Protein AF-A0A6J3EXW6-F1 (afdb_monomer)

InterPro domains:
  IPR007940 SH3-binding 5 [PF05276] (27-178)
  IPR007940 SH3-binding 5 [PTHR19423] (27-256)

Sequence (294 aa):
MEYSLQNVASLAFILSIVWEVQPALLAQQETQKAALRYERAVSMHNAAREMVFVAEQGVMADKNRLDPTWQEMLNHATCKVNEAEEERLRGEREHQRVTRLCQQAEARVQALQKTLRRAIGKSRPYFELKAQFSQILEEHKAKVTELEQQVAQAKTRYSVALRNLEQISEQIHARRRGGLPSHALGTRRSSPVGAEAGPEDLEDADSGIEGAEGAGLEEGSSLEPGPAPDTDTLSLLSLRTVASDLQKCDSVEHLRGLSDHVSLDGQELGTRSGGRRGSDSGVRGGRHQRSVSL

Radius of gyration: 44.54 Å; Cα contacts (8 Å, |Δi|>4): 82; chains: 1; bounding box: 101×93×110 Å

Secondary structure (DSSP, 8-st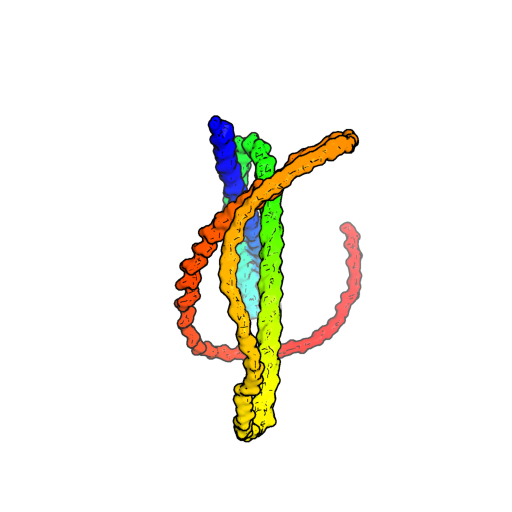ate):
-HHHHHHHHHHHHHHHHHHHHHHHHHHHHHHHHHHHHHHHHHHHHHHHHHHHHHHHHHHHSTTTTT-HHHHHHHHHHHHHHHHHHHHHHHHHHHHHHHHHHHHHHHHHHHHHHHHHHHHHHHHHHHHHHHHHHHHHHHHHHHHHHHHHHHHHHHHHHHHHHHHHHHHHHHHHHHHHHHSS-S--------------------------------------------------HHHHHHHHHHHHHHTTS----SS-SS------------------------------------

Mean predicted aligned error: 21.11 Å

Foldseek 3Di:
DVVVVVVVVLVVLVVVLVVLVVVLVVLVVQLVVLVVQLVVLVVQLVVLVVQLVVLVVVCPPPVNVPPPVSVVSNVVSVVSNVVSVVSNVVSVVSSVVSVVVSVVSVVVSVVSCVVCVPSCVVCVVVVVVVVVVVVVVVVVVVVVVVVVVVVVVVVVVVVVVVVVVVVVVVVVVVCVVVPDDPPCPDDDDDDDDDDDDDDDDDDDDDDDDDDDYDDDDDDDDDDDDDDDDDDPPVVVVVVVVVVVVVVVPPPPPPPPPPPDDDDDDDDDDDDDDDDDDDDDDDDDDDDDDDDDDD

pLDDT: mean 71.35, std 23.49, range [29.25, 98.75]

Structure (mmCIF, N/CA/C/O backbone):
data_AF-A0A6J3EXW6-F1
#
_entry.id   AF-A0A6J3EXW6-F1
#
loop_
_atom_site.group_PDB
_atom_site.id
_atom_site.type_symbol
_atom_site.label_atom_id
_atom_site.label_alt_id
_atom_site.label_comp_id
_atom_site.label_asym_id
_atom_site.label_entity_id
_atom_site.label_seq_id
_atom_site.pdbx_PDB_ins_code
_atom_site.Cartn_x
_atom_site.Cartn_y
_atom_site.Cartn_z
_atom_site.occupancy
_atom_site.B_iso_or_equiv
_atom_site.auth_seq_id
_atom_site.auth_comp_id
_atom_site.auth_asym_id
_atom_site.auth_atom_id
_atom_site.pdbx_PDB_model_num
ATOM 1 N N . MET A 1 1 ? -34.315 24.992 12.915 1.00 52.03 1 MET A N 1
ATOM 2 C CA . MET A 1 1 ? -34.085 23.771 12.106 1.00 52.03 1 MET A CA 1
ATOM 3 C C . MET A 1 1 ? -32.921 23.903 11.118 1.00 52.03 1 MET A C 1
ATOM 5 O O . MET A 1 1 ? -32.252 22.907 10.881 1.00 52.03 1 MET A O 1
ATOM 9 N N . GLU A 1 2 ? -32.597 25.099 10.614 1.00 50.03 2 GLU A N 1
ATOM 10 C CA . GLU A 1 2 ? -31.498 25.307 9.645 1.00 50.03 2 GLU A CA 1
ATOM 11 C C . GLU A 1 2 ? -30.093 24.925 10.158 1.00 50.03 2 GLU A C 1
ATOM 13 O O . GLU A 1 2 ? -29.306 24.341 9.419 1.00 50.03 2 GLU A O 1
ATOM 18 N N . TYR A 1 3 ? -29.795 25.139 11.446 1.00 52.41 3 TYR A N 1
ATOM 19 C CA . TYR A 1 3 ? -28.501 24.760 12.043 1.00 52.41 3 TYR A CA 1
ATOM 20 C C . TYR A 1 3 ? -28.227 23.246 12.051 1.00 52.41 3 TYR A C 1
ATOM 22 O O . TYR A 1 3 ? -27.072 22.831 11.968 1.00 52.41 3 TYR A O 1
ATOM 30 N N . SER A 1 4 ? -29.272 22.416 12.121 1.00 54.41 4 SER A N 1
ATOM 31 C CA . SER A 1 4 ? -29.129 20.954 12.085 1.00 54.41 4 SER A CA 1
ATOM 32 C C . SER A 1 4 ? -28.825 20.472 10.664 1.00 54.41 4 SER A C 1
ATOM 34 O O . SER A 1 4 ? -27.888 19.706 10.451 1.00 54.41 4 SER A O 1
ATOM 36 N N . LEU A 1 5 ? -29.523 21.020 9.664 1.00 55.88 5 LEU A N 1
ATOM 37 C CA . LEU A 1 5 ? -29.300 20.704 8.250 1.00 55.88 5 LEU A CA 1
ATOM 38 C C . LEU A 1 5 ? -27.904 21.133 7.773 1.00 55.88 5 LEU A C 1
ATOM 40 O O . LEU A 1 5 ? -27.246 20.378 7.061 1.00 55.88 5 LEU A O 1
ATOM 44 N N . GLN A 1 6 ? -27.406 22.289 8.226 1.00 57.75 6 GLN A N 1
ATOM 45 C CA . GLN A 1 6 ? -26.050 22.753 7.913 1.00 57.75 6 GLN A CA 1
ATOM 46 C C . GLN A 1 6 ? -24.966 21.801 8.456 1.00 57.75 6 GLN A C 1
ATOM 48 O O . GLN A 1 6 ? -23.957 21.566 7.786 1.00 57.75 6 GLN A O 1
ATOM 53 N N . ASN A 1 7 ? -25.177 21.240 9.652 1.00 57.12 7 ASN A N 1
ATOM 54 C CA . ASN A 1 7 ? -24.259 20.289 10.283 1.00 57.12 7 ASN A CA 1
ATOM 55 C C . ASN A 1 7 ? -24.293 18.916 9.608 1.00 57.12 7 ASN A C 1
ATOM 57 O O . ASN A 1 7 ? -23.235 18.347 9.351 1.00 57.12 7 ASN A O 1
ATOM 61 N N . VAL A 1 8 ? -25.479 18.406 9.270 1.00 63.28 8 VAL A N 1
ATOM 62 C CA . VAL A 1 8 ? -25.621 17.124 8.560 1.00 63.28 8 VAL A CA 1
ATOM 63 C C . VAL A 1 8 ? -25.037 17.222 7.147 1.00 63.28 8 VAL A C 1
ATOM 65 O O . VAL A 1 8 ? -24.281 16.342 6.737 1.00 63.28 8 VAL A O 1
ATOM 68 N N . ALA A 1 9 ? -25.286 18.328 6.438 1.00 59.56 9 ALA A N 1
ATOM 69 C CA . ALA A 1 9 ? -24.676 18.589 5.137 1.00 59.56 9 ALA A CA 1
ATOM 70 C C . ALA A 1 9 ? -23.149 18.711 5.242 1.00 59.56 9 ALA A C 1
ATOM 72 O O . ALA A 1 9 ? -22.444 18.097 4.452 1.00 59.56 9 ALA A O 1
ATOM 73 N N . SER A 1 10 ? -22.620 19.423 6.245 1.00 63.53 10 SER A N 1
ATOM 74 C CA . SER A 1 10 ? -21.170 19.501 6.476 1.00 63.53 10 SER A CA 1
ATOM 75 C C . SER A 1 10 ? -20.544 18.146 6.813 1.00 63.53 10 SER A C 1
ATOM 77 O O . SER A 1 10 ? -19.479 17.842 6.290 1.00 63.53 10 SER A O 1
ATOM 79 N N . LEU A 1 11 ? -21.192 17.300 7.617 1.00 66.88 11 LEU A N 1
ATOM 80 C CA . LEU A 1 11 ? -20.688 15.961 7.940 1.00 66.88 11 LEU A CA 1
ATOM 81 C C . LEU A 1 11 ? -20.670 15.034 6.721 1.00 66.88 11 LEU A C 1
ATOM 83 O O . LEU A 1 11 ? -19.648 14.399 6.476 1.00 66.88 11 LEU A O 1
ATOM 87 N N . ALA A 1 12 ? -21.742 15.000 5.924 1.00 64.44 12 ALA A N 1
ATOM 88 C CA . ALA A 1 12 ? -21.780 14.234 4.676 1.00 64.44 12 ALA A CA 1
ATOM 89 C C . ALA A 1 12 ? -20.700 14.708 3.683 1.00 64.44 12 ALA A C 1
ATOM 91 O O . ALA A 1 12 ? -20.044 13.898 3.031 1.00 64.44 12 ALA A O 1
ATOM 92 N N . PHE A 1 13 ? -20.449 16.017 3.621 1.00 64.56 13 PHE A N 1
ATOM 93 C CA . PHE A 1 13 ? -19.441 16.599 2.735 1.00 64.56 13 PHE A CA 1
ATOM 94 C C . PHE A 1 13 ? -17.999 16.394 3.232 1.00 64.56 13 PHE A C 1
ATOM 96 O O . PHE A 1 13 ? -17.091 16.198 2.431 1.00 64.56 13 PHE A O 1
ATOM 103 N N . ILE A 1 14 ? -17.761 16.387 4.547 1.00 69.06 14 ILE A N 1
ATOM 104 C CA . ILE A 1 14 ? -16.442 16.071 5.122 1.00 69.06 14 ILE A CA 1
ATOM 105 C C . ILE A 1 14 ? -16.153 14.575 5.020 1.00 69.06 14 ILE A C 1
ATOM 107 O O . ILE A 1 14 ? -15.024 14.201 4.716 1.00 69.06 14 ILE A O 1
ATOM 111 N N . LEU A 1 15 ? -17.166 13.723 5.188 1.00 68.38 15 LEU A N 1
ATOM 112 C CA . LEU A 1 15 ? -17.065 12.306 4.847 1.00 68.38 15 LEU A CA 1
ATOM 113 C C . LEU A 1 15 ? -16.732 12.122 3.363 1.00 68.38 15 LEU A C 1
ATOM 115 O O . LEU A 1 15 ? -15.910 11.272 3.056 1.00 68.38 15 LEU A O 1
ATOM 119 N N . SER A 1 16 ? -17.261 12.963 2.466 1.00 68.12 16 SER A N 1
ATOM 120 C CA . SER A 1 16 ? -16.856 12.972 1.054 1.00 68.12 16 SER A CA 1
ATOM 121 C C . SER A 1 16 ? -15.386 13.364 0.862 1.00 68.12 16 SER A C 1
ATOM 123 O O . SER A 1 16 ? -14.713 12.749 0.047 1.00 68.12 16 SER A O 1
ATOM 125 N N . ILE A 1 17 ? -14.847 14.332 1.617 1.00 67.50 17 ILE A N 1
ATOM 126 C CA . ILE A 1 17 ? -13.406 14.648 1.578 1.00 67.50 17 ILE A CA 1
ATOM 127 C C . ILE A 1 17 ? -12.584 13.465 2.092 1.00 67.50 17 ILE A C 1
ATOM 129 O O . ILE A 1 17 ? -11.610 13.087 1.457 1.00 67.50 17 ILE A O 1
ATOM 133 N N . VAL A 1 18 ? -12.958 12.873 3.228 1.00 70.25 18 VAL A N 1
ATOM 134 C CA . VAL A 1 18 ? -12.258 11.709 3.798 1.00 70.25 18 VAL A CA 1
ATOM 135 C C . VAL A 1 18 ? -12.296 10.527 2.823 1.00 70.25 18 VAL A C 1
ATOM 137 O O . VAL A 1 18 ? -11.279 9.867 2.614 1.00 70.25 18 VAL A O 1
ATOM 140 N N . TRP A 1 19 ? -13.438 10.316 2.170 1.00 74.12 19 TRP A N 1
ATOM 141 C CA . TRP A 1 19 ? -13.632 9.318 1.125 1.00 74.12 19 TRP A CA 1
ATOM 142 C C . TRP A 1 19 ? -12.786 9.582 -0.125 1.00 74.12 19 TRP A C 1
ATOM 144 O O . TRP A 1 19 ? -12.354 8.626 -0.752 1.00 74.12 19 TRP A O 1
ATOM 154 N N . GLU A 1 20 ? -12.495 10.841 -0.466 1.00 76.62 20 GLU A N 1
ATOM 155 C CA . GLU A 1 20 ? -11.642 11.204 -1.610 1.00 76.62 20 GLU A CA 1
ATOM 156 C C . GLU A 1 20 ? -10.139 11.259 -1.246 1.00 76.62 20 GLU A C 1
ATOM 158 O O . GLU A 1 20 ? -9.273 11.062 -2.096 1.00 76.62 20 GLU A O 1
ATOM 163 N N . VAL A 1 21 ? -9.802 11.487 0.028 1.00 78.12 21 VAL A N 1
ATOM 164 C CA . VAL A 1 21 ? -8.417 11.515 0.537 1.00 78.12 21 VAL A CA 1
ATOM 165 C C . VAL A 1 21 ? -7.842 10.105 0.675 1.00 78.12 21 VAL A C 1
ATOM 167 O O . VAL A 1 21 ? -6.679 9.882 0.338 1.00 78.12 21 VAL A O 1
ATOM 170 N N . GLN A 1 22 ? -8.646 9.139 1.123 1.00 78.75 22 GLN A N 1
ATOM 171 C CA . GLN A 1 22 ? -8.231 7.738 1.228 1.00 78.75 22 GLN A CA 1
ATOM 172 C C . GLN A 1 22 ? -7.707 7.146 -0.104 1.00 78.75 22 GLN A C 1
ATOM 174 O O . GLN A 1 22 ? -6.614 6.578 -0.100 1.00 78.75 22 GLN A O 1
ATOM 179 N N . PRO A 1 23 ? -8.398 7.277 -1.254 1.00 81.25 23 PRO A N 1
ATOM 180 C CA . PRO A 1 23 ? -7.903 6.782 -2.535 1.00 81.25 23 PRO A CA 1
ATOM 181 C C . PRO A 1 23 ? -6.690 7.564 -3.047 1.00 81.25 23 PRO A C 1
ATOM 183 O O . PRO A 1 23 ? -5.849 6.962 -3.704 1.00 81.25 23 PRO A O 1
ATOM 186 N N . ALA A 1 24 ? -6.539 8.856 -2.723 1.00 85.00 24 ALA A N 1
ATOM 187 C CA . ALA A 1 24 ? -5.322 9.603 -3.054 1.00 85.00 24 ALA A CA 1
ATOM 188 C C . ALA A 1 24 ? -4.096 9.042 -2.310 1.00 85.00 24 ALA A C 1
ATOM 190 O O . ALA A 1 24 ? -3.046 8.836 -2.915 1.00 85.00 24 ALA A O 1
ATOM 191 N N . LEU A 1 25 ? -4.245 8.713 -1.022 1.00 85.88 25 LEU A N 1
ATOM 192 C CA . LEU A 1 25 ? -3.188 8.078 -0.232 1.00 85.88 25 LEU A CA 1
ATOM 193 C C . LEU A 1 25 ? -2.839 6.674 -0.756 1.00 85.88 25 LEU A C 1
ATOM 195 O O . LEU A 1 25 ? -1.662 6.333 -0.881 1.00 85.88 25 LEU A O 1
ATOM 199 N N . LEU A 1 26 ? -3.850 5.869 -1.102 1.00 87.31 26 LEU A N 1
ATOM 200 C CA . LEU A 1 26 ? -3.642 4.554 -1.719 1.00 87.31 26 LEU A CA 1
ATOM 201 C C . LEU A 1 26 ? -2.929 4.679 -3.074 1.00 87.31 26 LEU A C 1
ATOM 203 O O . LEU A 1 26 ? -1.941 3.985 -3.307 1.00 87.31 26 LEU A O 1
ATOM 207 N N . ALA A 1 27 ? -3.354 5.612 -3.929 1.00 86.06 27 ALA A N 1
ATOM 208 C CA . ALA A 1 27 ? -2.710 5.881 -5.214 1.00 86.06 27 ALA A CA 1
ATOM 209 C C . ALA A 1 27 ? -1.251 6.343 -5.050 1.00 86.06 27 ALA A C 1
ATOM 211 O O . ALA A 1 27 ? -0.390 5.969 -5.850 1.00 86.06 27 ALA A O 1
ATOM 212 N N . GLN A 1 28 ? -0.936 7.101 -3.995 1.00 87.88 28 GLN A N 1
ATOM 213 C CA . GLN A 1 28 ? 0.435 7.506 -3.679 1.00 87.88 28 GLN A CA 1
ATOM 214 C C . GLN A 1 28 ? 1.299 6.307 -3.270 1.00 87.88 28 GLN A C 1
ATOM 216 O O . GLN A 1 28 ? 2.413 6.146 -3.775 1.00 87.88 28 GLN A O 1
ATOM 221 N N . GLN A 1 29 ? 0.782 5.427 -2.408 1.00 91.94 29 GLN A N 1
ATOM 222 C CA . GLN A 1 29 ? 1.472 4.192 -2.028 1.00 91.94 29 GLN A CA 1
ATOM 223 C C . GLN A 1 29 ? 1.698 3.281 -3.244 1.00 91.94 29 GLN A C 1
ATOM 225 O O . GLN A 1 29 ? 2.791 2.740 -3.430 1.00 91.94 29 GLN A O 1
ATOM 230 N N . GLU A 1 30 ? 0.689 3.127 -4.102 1.00 89.62 30 GLU A N 1
ATOM 231 C CA . GLU A 1 30 ? 0.802 2.374 -5.351 1.00 89.62 30 GLU A CA 1
ATOM 232 C C . GLU A 1 30 ? 1.840 2.988 -6.292 1.00 89.62 30 GLU A C 1
ATOM 234 O O . GLU A 1 30 ? 2.639 2.251 -6.875 1.00 89.62 30 GLU A O 1
ATOM 239 N N . THR A 1 31 ? 1.894 4.321 -6.383 1.00 92.50 31 THR A N 1
ATOM 240 C CA . THR A 1 31 ? 2.894 5.049 -7.176 1.00 92.50 31 THR A CA 1
ATOM 241 C C . THR A 1 31 ? 4.304 4.753 -6.681 1.00 92.50 31 THR A C 1
ATOM 243 O O . THR A 1 31 ? 5.167 4.405 -7.486 1.00 92.50 31 THR A O 1
ATOM 246 N N . GLN A 1 32 ? 4.537 4.824 -5.366 1.00 92.81 32 GLN A N 1
ATOM 247 C CA . GLN A 1 32 ? 5.830 4.489 -4.757 1.00 92.81 32 GLN A CA 1
ATOM 248 C C . GLN A 1 32 ? 6.205 3.028 -5.024 1.00 92.81 32 GLN A C 1
ATOM 250 O O . GLN A 1 32 ? 7.322 2.725 -5.440 1.00 92.81 32 GLN A O 1
ATOM 255 N N . LYS A 1 33 ? 5.253 2.106 -4.862 1.00 92.75 33 LYS A N 1
ATOM 256 C CA . LYS A 1 33 ? 5.470 0.682 -5.136 1.00 92.75 33 LYS A CA 1
ATOM 257 C C . LYS A 1 33 ? 5.773 0.426 -6.617 1.00 92.75 33 LYS A C 1
ATOM 259 O O . LYS A 1 33 ? 6.543 -0.478 -6.934 1.00 92.75 33 LYS A O 1
ATOM 264 N N . ALA A 1 34 ? 5.151 1.161 -7.536 1.00 92.06 34 ALA A N 1
ATOM 265 C CA . ALA A 1 34 ? 5.432 1.083 -8.969 1.00 92.06 34 ALA A CA 1
ATOM 266 C C . ALA A 1 34 ? 6.801 1.696 -9.313 1.00 92.06 34 ALA A C 1
ATOM 268 O O . ALA A 1 34 ? 7.543 1.100 -10.089 1.00 92.06 34 ALA A O 1
ATOM 269 N N . ALA A 1 35 ? 7.175 2.809 -8.674 1.00 94.38 35 ALA A N 1
ATOM 270 C CA . ALA A 1 35 ? 8.485 3.443 -8.824 1.00 94.38 35 ALA A CA 1
ATOM 271 C C . ALA A 1 35 ? 9.620 2.492 -8.420 1.00 94.38 35 ALA A C 1
ATOM 273 O O . ALA A 1 35 ? 10.521 2.243 -9.213 1.00 94.38 35 ALA A O 1
ATOM 274 N N . LEU A 1 36 ? 9.516 1.852 -7.249 1.00 95.31 36 LEU A N 1
ATOM 275 C CA . LEU A 1 36 ? 10.510 0.877 -6.780 1.00 95.31 36 LEU A CA 1
ATOM 276 C C . LEU A 1 36 ? 10.658 -0.324 -7.728 1.00 95.31 36 LEU A C 1
ATOM 278 O O . LEU A 1 36 ? 11.753 -0.859 -7.905 1.00 95.31 36 LEU A O 1
ATOM 282 N N . ARG A 1 37 ? 9.558 -0.770 -8.352 1.00 91.88 37 ARG A N 1
ATOM 283 C CA . ARG A 1 37 ? 9.612 -1.835 -9.366 1.00 91.88 37 ARG A CA 1
ATOM 284 C C . ARG A 1 37 ? 10.327 -1.371 -10.628 1.00 91.88 37 ARG A C 1
ATOM 286 O O . ARG A 1 37 ? 11.152 -2.118 -11.145 1.00 91.88 37 ARG A O 1
ATOM 293 N N . TYR A 1 38 ? 10.037 -0.157 -11.091 1.00 95.25 38 TYR A N 1
ATOM 294 C CA . TYR A 1 38 ? 10.726 0.439 -12.229 1.00 95.25 38 TYR A CA 1
ATOM 295 C C . TYR A 1 38 ? 12.229 0.592 -11.956 1.00 95.25 38 TYR A C 1
ATOM 297 O O . TYR A 1 38 ? 13.033 0.131 -12.758 1.00 95.25 38 TYR A O 1
ATOM 305 N N . GLU A 1 39 ? 12.622 1.126 -10.797 1.00 95.44 39 GLU A N 1
ATOM 306 C CA . GLU A 1 39 ? 14.030 1.254 -10.394 1.00 95.44 39 GLU A CA 1
ATOM 307 C C . GLU A 1 39 ? 14.749 -0.098 -10.362 1.00 95.44 39 GLU A C 1
ATOM 309 O O . GLU A 1 39 ? 15.854 -0.235 -10.892 1.00 95.44 39 GLU A O 1
ATOM 314 N N . ARG A 1 40 ? 14.103 -1.132 -9.805 1.00 95.62 40 ARG A N 1
ATOM 315 C CA . ARG A 1 40 ? 14.643 -2.496 -9.830 1.00 95.62 40 ARG A CA 1
ATOM 316 C C . ARG A 1 40 ? 14.811 -3.004 -11.265 1.00 95.62 40 ARG A C 1
ATOM 318 O O . ARG A 1 40 ? 15.849 -3.584 -11.568 1.00 95.62 40 ARG A O 1
ATOM 325 N N . ALA A 1 41 ? 13.834 -2.789 -12.145 1.00 93.81 41 ALA A N 1
ATOM 326 C CA . ALA A 1 41 ? 13.919 -3.193 -13.550 1.00 93.81 41 ALA A CA 1
ATOM 327 C C . ALA A 1 41 ? 15.039 -2.457 -14.306 1.00 93.81 41 ALA A C 1
ATOM 329 O O . ALA A 1 41 ? 15.788 -3.085 -15.051 1.00 93.81 41 ALA A O 1
ATOM 330 N N . VAL A 1 42 ? 15.223 -1.157 -14.055 1.00 96.00 42 VAL A N 1
ATOM 331 C CA . VAL A 1 42 ? 16.344 -0.365 -14.589 1.00 96.00 42 VAL A CA 1
ATOM 332 C C . VAL A 1 42 ? 17.684 -0.931 -14.117 1.00 96.00 42 VAL A C 1
ATOM 334 O O . VAL A 1 42 ? 18.582 -1.143 -14.928 1.00 96.00 42 VAL A O 1
ATOM 337 N N . SER A 1 43 ? 17.815 -1.224 -12.820 1.00 96.62 43 SER A N 1
ATOM 338 C CA . SER A 1 43 ? 19.032 -1.819 -12.258 1.00 96.62 43 SER A CA 1
ATOM 339 C C . SER A 1 43 ? 19.345 -3.184 -12.882 1.00 96.62 43 SER A C 1
ATOM 341 O O . SER A 1 43 ? 20.488 -3.429 -13.267 1.00 96.62 43 SER A O 1
ATOM 343 N N . MET A 1 44 ? 18.334 -4.043 -13.061 1.00 93.56 44 MET A N 1
ATOM 344 C CA . MET A 1 44 ? 18.493 -5.340 -13.728 1.00 93.56 44 MET A CA 1
ATOM 345 C C . MET A 1 44 ? 18.892 -5.198 -15.202 1.00 93.56 44 MET A C 1
ATOM 347 O O . MET A 1 44 ? 19.751 -5.945 -15.666 1.00 93.56 44 MET A O 1
ATOM 351 N N . HIS A 1 45 ? 18.320 -4.234 -15.931 1.00 96.06 45 HIS A N 1
ATOM 352 C CA . HIS A 1 45 ? 18.710 -3.952 -17.315 1.00 96.06 45 HIS A CA 1
ATOM 353 C C . HIS A 1 45 ? 20.171 -3.499 -17.405 1.00 96.06 45 HIS A C 1
ATOM 355 O O . HIS A 1 45 ? 20.913 -4.015 -18.237 1.00 96.06 45 HIS A O 1
ATOM 361 N N . ASN A 1 46 ? 20.617 -2.605 -16.519 1.00 94.44 46 ASN A N 1
ATOM 362 C CA . ASN A 1 46 ? 22.011 -2.156 -16.488 1.00 94.44 46 ASN A CA 1
ATOM 363 C C . ASN A 1 46 ? 22.977 -3.319 -16.215 1.00 94.44 46 ASN A C 1
ATOM 365 O O . ASN A 1 46 ? 23.940 -3.493 -16.959 1.00 94.44 46 ASN A O 1
ATOM 369 N N . ALA A 1 47 ? 22.670 -4.175 -15.235 1.00 95.50 47 ALA A N 1
ATOM 370 C CA . ALA A 1 47 ? 23.458 -5.378 -14.965 1.00 95.50 47 ALA A CA 1
ATOM 371 C C . ALA A 1 47 ? 23.488 -6.336 -16.172 1.00 95.50 47 ALA A C 1
ATOM 373 O O . ALA A 1 47 ? 24.526 -6.914 -16.489 1.00 95.50 47 ALA A O 1
ATOM 374 N N . ALA A 1 48 ? 22.370 -6.487 -16.890 1.00 93.69 48 ALA A N 1
ATOM 375 C CA . ALA A 1 48 ? 22.323 -7.290 -18.109 1.00 93.69 48 ALA A CA 1
ATOM 376 C C . ALA A 1 48 ? 23.193 -6.706 -19.234 1.00 93.69 48 ALA A C 1
ATOM 378 O O . ALA A 1 48 ? 23.878 -7.462 -19.924 1.00 93.69 48 ALA A O 1
ATOM 379 N N . ARG A 1 49 ? 23.234 -5.376 -19.390 1.00 95.06 49 ARG A N 1
ATOM 380 C CA . ARG A 1 49 ? 24.137 -4.724 -20.353 1.00 95.06 49 ARG A CA 1
ATOM 381 C C . ARG A 1 49 ? 25.606 -4.944 -20.003 1.00 95.06 49 ARG A C 1
ATOM 383 O O . ARG A 1 49 ? 26.404 -5.191 -20.902 1.00 95.06 49 ARG A O 1
ATOM 390 N N . GLU A 1 50 ? 25.962 -4.896 -18.721 1.00 94.94 50 GLU A N 1
ATOM 391 C CA . GLU A 1 50 ? 27.323 -5.208 -18.267 1.00 94.94 50 GLU A CA 1
ATOM 392 C C . GLU A 1 50 ? 27.705 -6.665 -18.569 1.00 94.94 50 GLU A C 1
ATOM 394 O O . GLU A 1 50 ? 28.822 -6.925 -19.014 1.00 94.94 50 GLU A O 1
ATOM 399 N N . MET A 1 51 ? 26.771 -7.614 -18.419 1.00 91.88 51 MET A N 1
ATOM 400 C CA . MET A 1 51 ? 27.001 -9.012 -18.809 1.00 91.88 51 MET A CA 1
ATOM 401 C C . MET A 1 51 ? 27.282 -9.163 -20.309 1.00 91.88 51 MET A C 1
ATOM 403 O O . MET A 1 51 ? 28.197 -9.902 -20.671 1.00 91.88 51 MET A O 1
ATOM 407 N N . VAL A 1 52 ? 26.548 -8.450 -21.176 1.00 92.44 52 VAL A N 1
ATOM 408 C CA . VAL A 1 52 ? 26.831 -8.432 -22.624 1.00 92.44 52 VAL A CA 1
ATOM 409 C C . VAL A 1 52 ? 28.227 -7.876 -22.884 1.00 92.44 52 VAL A C 1
ATOM 411 O O . VAL A 1 52 ? 29.011 -8.518 -23.572 1.00 92.44 52 VAL A O 1
ATOM 414 N N . PHE A 1 53 ? 28.582 -6.749 -22.265 1.00 93.19 53 PHE A N 1
ATOM 415 C CA . PHE A 1 53 ? 29.893 -6.123 -22.443 1.00 93.19 53 PHE A CA 1
ATOM 416 C C . PHE A 1 53 ? 31.064 -7.043 -22.052 1.00 93.19 53 PHE A C 1
ATOM 418 O O . PHE A 1 53 ? 32.096 -7.070 -22.727 1.00 93.19 53 PHE A O 1
ATOM 425 N N . VAL A 1 54 ? 30.925 -7.813 -20.968 1.00 91.62 54 VAL A N 1
ATOM 426 C CA . VAL A 1 54 ? 31.939 -8.798 -20.552 1.00 91.62 54 VAL A CA 1
ATOM 427 C C . VAL A 1 54 ? 31.968 -10.000 -21.501 1.00 91.62 54 VAL A C 1
ATOM 429 O O . VAL A 1 54 ? 33.051 -10.450 -21.878 1.00 91.62 54 VAL A O 1
ATOM 432 N N . ALA A 1 55 ? 30.805 -10.503 -21.924 1.00 89.50 55 ALA A N 1
ATOM 433 C CA . ALA A 1 55 ? 30.717 -11.621 -22.861 1.00 89.50 55 ALA A CA 1
ATOM 434 C C . ALA A 1 55 ? 31.309 -11.268 -24.239 1.00 89.50 55 ALA A C 1
ATOM 436 O O . ALA A 1 55 ? 32.047 -12.067 -24.810 1.00 89.50 55 ALA A O 1
ATOM 437 N N . GLU A 1 56 ? 31.067 -10.055 -24.744 1.00 89.06 56 GLU A N 1
ATOM 438 C CA . GLU A 1 56 ? 31.638 -9.548 -25.998 1.00 89.06 56 GLU A CA 1
ATOM 439 C C . GLU A 1 56 ? 33.169 -9.494 -25.941 1.00 89.06 56 GLU A C 1
ATOM 441 O O . GLU A 1 56 ? 33.838 -9.974 -26.856 1.00 89.06 56 GLU A O 1
ATOM 446 N N . GLN A 1 57 ? 33.744 -8.989 -24.845 1.00 89.75 57 GLN A N 1
ATOM 447 C CA . GLN A 1 57 ? 35.196 -9.017 -24.636 1.00 89.75 57 GLN A CA 1
ATOM 448 C C . GLN A 1 57 ? 35.745 -10.448 -24.580 1.00 89.75 57 GLN A C 1
ATOM 450 O O . GLN A 1 57 ? 36.808 -10.722 -25.138 1.00 89.75 57 GLN A O 1
ATOM 455 N N . GLY A 1 58 ? 35.017 -11.362 -23.933 1.00 85.69 58 GLY A N 1
ATOM 456 C CA . GLY A 1 58 ? 35.377 -12.776 -23.837 1.00 85.69 58 GLY A CA 1
ATOM 457 C C . GLY A 1 58 ? 35.400 -13.489 -25.190 1.00 85.69 58 GLY A C 1
ATOM 458 O O . GLY A 1 58 ? 36.323 -14.263 -25.437 1.00 85.69 58 GLY A O 1
ATOM 459 N N . VAL A 1 59 ? 34.440 -13.196 -26.076 1.00 85.81 59 VAL A N 1
ATOM 460 C CA . VAL A 1 59 ? 34.349 -13.747 -27.444 1.00 85.81 59 VAL A CA 1
ATOM 461 C C . VAL A 1 59 ? 35.387 -13.126 -28.390 1.00 85.81 59 VAL A C 1
ATOM 463 O O . VAL A 1 59 ? 35.914 -13.815 -29.262 1.00 85.81 59 VAL A O 1
ATOM 466 N N . MET A 1 60 ? 35.691 -11.834 -28.228 1.00 82.06 60 MET A N 1
ATOM 467 C CA . MET A 1 60 ? 36.646 -11.098 -29.072 1.00 82.06 60 MET A CA 1
ATOM 468 C C . MET A 1 60 ? 38.116 -11.365 -28.723 1.00 82.06 60 MET A C 1
ATOM 470 O O . MET A 1 60 ? 39.005 -10.983 -29.482 1.00 82.06 60 MET A O 1
ATOM 474 N N . ALA A 1 61 ? 38.400 -12.021 -27.596 1.00 86.50 61 ALA A N 1
ATOM 475 C CA . ALA A 1 61 ? 39.749 -12.455 -27.267 1.00 86.50 61 ALA A CA 1
ATOM 476 C C . ALA A 1 61 ? 40.223 -13.527 -28.268 1.00 86.50 61 ALA A C 1
ATOM 478 O O . ALA A 1 61 ? 39.565 -14.551 -28.439 1.00 86.50 61 ALA A O 1
ATOM 479 N N . ASP A 1 62 ? 41.402 -13.341 -28.874 1.00 73.25 62 ASP A N 1
ATOM 480 C CA . ASP A 1 62 ? 41.949 -14.225 -29.926 1.00 73.25 62 ASP A CA 1
ATOM 481 C C . ASP A 1 62 ? 41.978 -15.721 -29.554 1.00 73.25 62 ASP A C 1
ATOM 483 O O . ASP A 1 62 ? 41.930 -16.582 -30.429 1.00 73.25 62 ASP A O 1
ATOM 487 N N . LYS A 1 63 ? 42.031 -16.039 -28.253 1.00 76.94 63 LYS A N 1
ATOM 488 C CA . LYS A 1 63 ? 42.038 -17.411 -27.716 1.00 76.94 63 LYS A CA 1
ATOM 489 C C . LYS A 1 63 ? 40.667 -18.098 -27.732 1.00 76.94 63 LYS A C 1
ATOM 491 O O . LYS A 1 63 ? 40.619 -19.321 -27.724 1.00 76.94 63 LYS A O 1
ATOM 496 N N . ASN A 1 64 ? 39.587 -17.321 -27.756 1.00 73.06 64 ASN A N 1
ATOM 497 C CA . ASN A 1 64 ? 38.203 -17.782 -27.607 1.00 73.06 64 ASN A CA 1
ATOM 498 C C . ASN A 1 64 ? 37.365 -17.510 -28.865 1.00 73.06 64 ASN A C 1
ATOM 500 O O . ASN A 1 64 ? 36.155 -17.737 -28.893 1.00 73.06 64 ASN A O 1
ATOM 504 N N . ARG A 1 65 ? 38.000 -17.000 -29.921 1.00 69.12 65 ARG A N 1
ATOM 505 C CA . ARG A 1 65 ? 37.369 -16.748 -31.208 1.00 69.12 65 ARG A CA 1
ATOM 506 C C . ARG A 1 65 ? 36.907 -18.095 -31.779 1.00 69.12 65 ARG A C 1
ATOM 508 O O . ARG A 1 65 ? 37.741 -18.887 -32.204 1.00 69.12 65 ARG A O 1
ATOM 515 N N . LEU A 1 66 ? 35.587 -18.320 -31.800 1.00 73.75 66 LEU A N 1
ATOM 516 C CA . LEU A 1 66 ? 34.885 -19.578 -32.145 1.00 73.75 66 LEU A CA 1
ATOM 517 C C . LEU A 1 66 ? 34.704 -20.597 -31.000 1.00 73.75 66 LEU A C 1
ATOM 519 O O . LEU A 1 66 ? 34.352 -21.741 -31.274 1.00 73.75 66 LEU A O 1
ATOM 523 N N . ASP A 1 67 ? 34.901 -20.209 -29.739 1.00 87.25 67 ASP A N 1
ATOM 524 C CA . ASP A 1 67 ? 34.546 -21.061 -28.598 1.00 87.25 67 ASP A CA 1
ATOM 525 C C . ASP A 1 67 ? 33.010 -21.105 -28.408 1.00 87.25 67 ASP A C 1
ATOM 527 O O . ASP A 1 67 ? 32.400 -20.058 -28.148 1.00 87.25 67 ASP A O 1
ATOM 531 N N . PRO A 1 68 ? 32.368 -22.289 -28.500 1.00 88.62 68 PRO A N 1
ATOM 532 C CA . PRO A 1 68 ? 30.923 -22.436 -28.320 1.00 88.62 68 PRO A CA 1
ATOM 533 C C . PRO A 1 68 ? 30.419 -21.944 -26.958 1.00 88.62 68 PRO A C 1
ATOM 535 O O . PRO A 1 68 ? 29.321 -21.400 -26.868 1.00 88.62 68 PRO A O 1
ATOM 538 N N . THR A 1 69 ? 31.224 -22.070 -25.900 1.00 88.81 69 THR A N 1
ATOM 539 C CA . THR A 1 69 ? 30.815 -21.698 -24.536 1.00 88.81 69 THR A CA 1
ATOM 540 C C . THR A 1 69 ? 30.669 -20.184 -24.364 1.00 88.81 69 THR A C 1
ATOM 542 O O . THR A 1 69 ? 29.723 -19.706 -23.734 1.00 88.81 69 THR A O 1
ATOM 545 N N . TRP A 1 70 ? 31.559 -19.403 -24.982 1.00 87.50 70 TRP A N 1
ATOM 546 C CA . TRP A 1 70 ? 31.483 -17.941 -24.974 1.00 87.50 70 TRP A CA 1
ATOM 547 C C . TRP A 1 70 ? 30.386 -17.415 -25.904 1.00 87.50 70 TRP A C 1
ATOM 549 O O . TRP A 1 70 ? 29.743 -16.415 -25.587 1.00 87.50 70 TRP A O 1
ATOM 559 N N . GLN A 1 71 ? 30.112 -18.110 -27.012 1.00 89.94 71 GLN A N 1
ATOM 560 C CA . GLN A 1 71 ? 28.975 -17.799 -27.885 1.00 89.94 71 GLN A CA 1
ATOM 561 C C . GLN A 1 71 ? 27.633 -18.039 -27.182 1.00 89.94 71 GLN A C 1
ATOM 563 O O . GLN A 1 71 ? 26.741 -17.196 -27.256 1.00 89.94 71 GLN A O 1
ATOM 568 N N . GLU A 1 72 ? 27.494 -19.149 -26.454 1.00 91.25 72 GLU A N 1
ATOM 569 C CA . GLU A 1 72 ? 26.318 -19.428 -25.623 1.00 91.25 72 GLU A CA 1
ATOM 570 C C . GLU A 1 72 ? 26.144 -18.384 -24.511 1.00 91.25 72 GLU A C 1
ATOM 572 O O . GLU A 1 72 ? 25.032 -17.901 -24.293 1.00 91.25 72 GLU A O 1
ATOM 577 N N . MET A 1 73 ? 27.237 -17.974 -23.856 1.00 90.56 73 MET A N 1
ATOM 578 C CA . MET A 1 73 ? 27.215 -16.920 -22.837 1.00 90.56 73 MET A CA 1
ATOM 579 C C . MET A 1 73 ? 26.752 -15.575 -23.407 1.00 90.56 73 MET A C 1
ATOM 581 O O . MET A 1 73 ? 25.921 -14.904 -22.792 1.00 90.56 73 MET A O 1
ATOM 585 N N . LEU A 1 74 ? 27.246 -15.194 -24.588 1.00 91.69 74 LEU A N 1
ATOM 586 C CA . LEU A 1 74 ? 26.823 -13.972 -25.266 1.00 91.69 74 LEU A CA 1
ATOM 587 C C . LEU A 1 74 ? 25.342 -14.042 -25.653 1.00 91.69 74 LEU A C 1
ATOM 589 O O . LEU A 1 74 ? 24.589 -13.132 -25.324 1.00 91.69 74 LEU A O 1
ATOM 593 N N . ASN A 1 75 ? 24.899 -15.152 -26.250 1.00 92.81 75 ASN A N 1
ATOM 594 C CA . ASN A 1 75 ? 23.492 -15.365 -26.599 1.00 92.81 75 ASN A CA 1
ATOM 595 C C . ASN A 1 75 ? 22.576 -15.284 -25.365 1.00 92.81 75 ASN A C 1
ATOM 597 O O . ASN A 1 75 ? 21.516 -14.656 -25.420 1.00 92.81 75 ASN A O 1
ATOM 601 N N . HIS A 1 76 ? 22.990 -15.870 -24.235 1.00 93.88 76 HIS A N 1
ATOM 602 C CA . HIS A 1 76 ? 22.260 -15.774 -22.971 1.00 93.88 76 HIS A CA 1
ATOM 603 C C . HIS A 1 76 ? 22.190 -14.331 -22.459 1.00 93.88 76 HIS A C 1
ATOM 605 O O . HIS A 1 76 ? 21.113 -13.863 -22.088 1.00 93.88 76 HIS A O 1
ATOM 611 N N . ALA A 1 77 ? 23.313 -13.609 -22.466 1.00 92.62 77 ALA A N 1
ATOM 612 C CA . ALA A 1 77 ? 23.363 -12.213 -22.049 1.00 92.62 77 ALA A CA 1
ATOM 613 C C . ALA A 1 77 ? 22.479 -11.320 -22.942 1.00 92.62 77 ALA A C 1
ATOM 615 O O . ALA A 1 77 ? 21.727 -10.494 -22.425 1.00 92.62 77 ALA A O 1
ATOM 616 N N . THR A 1 78 ? 22.485 -11.531 -24.262 1.00 93.69 78 THR A N 1
ATOM 617 C CA . THR A 1 78 ? 21.620 -10.814 -25.212 1.00 93.69 78 THR A CA 1
ATOM 618 C C . THR A 1 78 ? 20.138 -11.106 -24.968 1.00 93.69 78 THR A C 1
ATOM 620 O O . THR A 1 78 ? 19.331 -10.176 -24.938 1.00 93.69 78 THR A O 1
ATOM 623 N N . CYS A 1 79 ? 19.768 -12.368 -24.721 1.00 93.44 79 CYS A N 1
ATOM 624 C CA . CYS A 1 79 ? 18.399 -12.730 -24.341 1.00 93.44 79 CYS A CA 1
ATOM 625 C C . CYS A 1 79 ? 17.977 -12.014 -23.046 1.00 93.44 79 CYS A C 1
ATOM 627 O O . CYS A 1 79 ? 16.918 -11.390 -22.993 1.00 93.44 79 CYS A O 1
ATOM 629 N N . LYS A 1 80 ? 18.856 -12.010 -22.034 1.00 94.44 80 LYS A N 1
ATOM 630 C CA . LYS A 1 80 ? 18.626 -11.353 -20.740 1.00 94.44 80 LYS A CA 1
ATOM 631 C C . LYS A 1 80 ? 18.448 -9.837 -20.862 1.00 94.44 80 LYS A C 1
ATOM 633 O O . LYS A 1 80 ? 17.637 -9.263 -20.138 1.00 94.44 80 LYS A O 1
ATOM 638 N N . VAL A 1 81 ? 19.194 -9.178 -21.753 1.00 95.62 81 VAL A N 1
ATOM 639 C CA . VAL A 1 81 ? 19.047 -7.735 -22.014 1.00 95.62 81 VAL A CA 1
ATOM 640 C C . VAL A 1 81 ? 17.677 -7.427 -22.600 1.00 95.62 81 VAL A C 1
ATOM 642 O O . VAL A 1 81 ? 17.028 -6.503 -22.113 1.00 95.62 81 VAL A O 1
ATOM 645 N N . ASN A 1 82 ? 17.218 -8.218 -23.573 1.00 95.12 82 ASN A N 1
ATOM 646 C CA . ASN A 1 82 ? 15.898 -8.039 -24.180 1.00 95.12 82 ASN A CA 1
ATOM 647 C C . ASN A 1 82 ? 14.773 -8.232 -23.150 1.00 95.12 82 ASN A C 1
ATOM 649 O O . ASN A 1 82 ? 13.874 -7.399 -23.059 1.00 95.1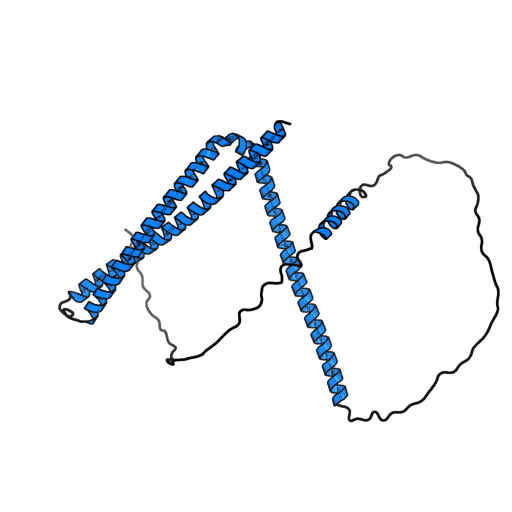2 82 ASN A O 1
ATOM 653 N N . GLU A 1 83 ? 14.851 -9.281 -22.325 1.00 94.12 83 GLU A N 1
ATOM 654 C CA . GLU A 1 83 ? 13.891 -9.531 -21.237 1.00 94.12 83 GLU A CA 1
ATOM 655 C C . GLU A 1 83 ? 13.873 -8.388 -20.209 1.00 94.12 83 GLU A C 1
ATOM 657 O O . GLU A 1 83 ? 12.810 -7.887 -19.833 1.00 94.12 83 GLU A O 1
ATOM 662 N N . ALA A 1 84 ? 15.051 -7.940 -19.765 1.00 94.12 84 ALA A N 1
ATOM 663 C CA . ALA A 1 84 ? 15.168 -6.864 -18.786 1.00 94.12 84 ALA A CA 1
ATOM 664 C C . ALA A 1 84 ? 14.730 -5.504 -19.354 1.00 94.12 84 ALA A C 1
ATOM 666 O O . ALA A 1 84 ? 14.171 -4.683 -18.626 1.00 94.12 84 ALA A O 1
ATOM 667 N N . GLU A 1 85 ? 14.959 -5.250 -20.644 1.00 95.00 85 GLU A N 1
ATOM 668 C CA . GLU A 1 85 ? 14.477 -4.051 -21.330 1.00 95.00 85 GLU A CA 1
ATOM 669 C C . GLU A 1 85 ? 12.953 -4.039 -21.448 1.00 95.00 85 GLU A C 1
ATOM 671 O O . GLU A 1 85 ? 12.317 -3.018 -21.175 1.00 95.00 85 GLU A O 1
ATOM 676 N N . GLU A 1 86 ? 12.355 -5.177 -21.795 1.00 95.06 86 GLU A N 1
ATOM 677 C CA . GLU A 1 86 ? 10.906 -5.294 -21.876 1.00 95.06 86 GLU A CA 1
ATOM 678 C C . GLU A 1 86 ? 10.253 -5.047 -20.508 1.00 95.06 86 GLU A C 1
ATOM 680 O O . GLU A 1 86 ? 9.285 -4.286 -20.403 1.00 95.06 86 GLU A O 1
ATOM 685 N N . GLU A 1 87 ? 10.825 -5.610 -19.440 1.00 92.19 87 GLU A N 1
ATOM 686 C CA . GLU A 1 87 ? 10.359 -5.383 -18.073 1.00 92.19 87 GLU A CA 1
ATOM 687 C C . GLU A 1 87 ? 10.558 -3.929 -17.621 1.00 92.19 87 GLU A C 1
ATOM 689 O O . GLU A 1 87 ? 9.665 -3.344 -17.003 1.00 92.19 87 GLU A O 1
ATOM 694 N N . ARG A 1 88 ? 11.670 -3.286 -18.003 1.00 96.12 88 ARG A N 1
ATOM 695 C CA . ARG A 1 88 ? 11.895 -1.851 -17.767 1.00 96.12 88 ARG A CA 1
ATOM 696 C C . ARG A 1 88 ? 10.811 -1.002 -18.432 1.00 96.12 88 ARG A C 1
ATOM 698 O O . ARG A 1 88 ? 10.244 -0.127 -17.781 1.00 96.12 88 ARG A O 1
ATOM 705 N N . LEU A 1 89 ? 10.488 -1.271 -19.699 1.00 95.94 89 LEU A N 1
ATOM 706 C CA . LEU A 1 89 ? 9.462 -0.538 -20.451 1.00 95.94 89 LEU A CA 1
ATOM 707 C C . LEU A 1 89 ? 8.045 -0.782 -19.916 1.00 95.94 89 LEU A C 1
ATOM 709 O O . LEU A 1 89 ? 7.192 0.107 -19.986 1.00 95.94 89 LEU A O 1
ATOM 713 N N . ARG A 1 90 ? 7.748 -1.985 -19.411 1.00 93.88 90 ARG A N 1
ATOM 714 C CA . ARG A 1 90 ? 6.487 -2.264 -18.702 1.00 93.88 90 ARG A CA 1
ATOM 715 C C . ARG A 1 90 ? 6.421 -1.492 -17.385 1.00 93.88 90 ARG A C 1
ATOM 717 O O . ARG A 1 90 ? 5.432 -0.801 -17.145 1.00 93.88 90 ARG A O 1
ATOM 724 N N . GLY A 1 91 ? 7.485 -1.552 -16.582 1.00 92.69 91 GLY A N 1
ATOM 725 C CA . GLY A 1 91 ? 7.597 -0.828 -15.317 1.00 92.69 91 GLY A CA 1
ATOM 726 C C . GLY A 1 91 ? 7.468 0.686 -15.490 1.00 92.69 91 GLY A C 1
ATOM 727 O O . GLY A 1 91 ? 6.762 1.331 -14.721 1.00 92.69 91 GLY A O 1
ATOM 728 N N . GLU A 1 92 ? 8.070 1.243 -16.542 1.00 95.31 92 GLU A N 1
ATOM 729 C CA . GLU A 1 92 ? 7.985 2.666 -16.879 1.00 95.31 92 GLU A CA 1
ATOM 730 C C . GLU A 1 92 ? 6.547 3.091 -17.191 1.00 95.31 92 GLU A C 1
ATOM 732 O O . GLU A 1 92 ? 6.035 4.047 -16.607 1.00 95.31 92 GLU A O 1
ATOM 737 N N . ARG A 1 93 ? 5.867 2.355 -18.079 1.00 95.81 93 ARG A N 1
ATOM 738 C CA . ARG A 1 93 ? 4.473 2.637 -18.453 1.00 95.81 93 ARG A CA 1
ATOM 739 C C . ARG A 1 93 ? 3.542 2.570 -17.250 1.00 95.81 93 ARG A C 1
ATOM 741 O O . ARG A 1 93 ? 2.691 3.445 -17.090 1.00 95.81 93 ARG A O 1
ATOM 748 N N . GLU A 1 94 ? 3.715 1.565 -16.399 1.00 92.44 94 GLU A N 1
ATOM 749 C CA . GLU A 1 94 ? 2.887 1.398 -15.207 1.00 92.44 94 GLU A CA 1
ATOM 750 C C . GLU A 1 94 ? 3.157 2.490 -14.167 1.00 92.44 94 GLU A C 1
ATOM 752 O O . GLU A 1 94 ? 2.216 3.105 -13.665 1.00 92.44 94 GLU A O 1
ATOM 757 N N . HIS A 1 95 ? 4.427 2.814 -13.904 1.00 95.50 95 HIS A N 1
ATOM 758 C CA . HIS A 1 95 ? 4.787 3.921 -13.024 1.00 95.50 95 HIS A CA 1
ATOM 759 C C . HIS A 1 95 ? 4.200 5.249 -13.524 1.00 95.50 95 HIS A C 1
ATOM 761 O O . HIS A 1 95 ? 3.574 5.972 -12.747 1.00 95.50 95 HIS A O 1
ATOM 767 N N . GLN A 1 96 ? 4.310 5.547 -14.822 1.00 95.56 96 GLN A N 1
ATOM 768 C CA . GLN A 1 96 ? 3.714 6.748 -15.414 1.00 95.56 96 GLN A CA 1
ATOM 769 C C . GLN A 1 96 ? 2.186 6.762 -15.279 1.00 95.56 96 GLN A C 1
ATOM 771 O O . GLN A 1 96 ? 1.608 7.795 -14.935 1.00 95.56 96 GLN A O 1
ATOM 776 N N . ARG A 1 97 ? 1.517 5.632 -15.538 1.00 95.19 97 ARG A N 1
ATOM 777 C CA . ARG A 1 97 ? 0.056 5.510 -15.434 1.00 95.19 97 ARG A CA 1
ATOM 778 C C . ARG A 1 97 ? -0.423 5.796 -14.013 1.00 95.19 97 ARG A C 1
ATOM 780 O O . ARG A 1 97 ? -1.302 6.638 -13.830 1.00 95.19 97 ARG A O 1
ATOM 787 N N . VAL A 1 98 ? 0.160 5.126 -13.021 1.00 91.88 98 VAL A N 1
ATOM 788 C CA . VAL A 1 98 ? -0.235 5.269 -11.613 1.00 91.88 98 VAL A CA 1
ATOM 789 C C . VAL A 1 98 ? 0.101 6.672 -11.096 1.00 91.88 98 VAL A C 1
ATOM 791 O O . VAL A 1 98 ? -0.744 7.298 -10.461 1.00 91.88 98 VAL A O 1
ATOM 794 N N . THR A 1 99 ? 1.252 7.234 -11.480 1.00 94.50 99 THR A N 1
ATOM 795 C CA . THR A 1 99 ? 1.627 8.616 -11.129 1.00 94.50 99 THR A CA 1
ATOM 796 C C . THR A 1 99 ? 0.596 9.633 -11.623 1.00 94.50 99 THR A C 1
ATOM 798 O O . THR A 1 99 ? 0.207 10.531 -10.878 1.00 94.50 99 THR A O 1
ATOM 801 N N . ARG A 1 100 ? 0.097 9.491 -12.860 1.00 94.81 100 ARG A N 1
ATOM 802 C CA . ARG A 1 100 ? -0.946 10.385 -13.395 1.00 94.81 100 ARG A CA 1
ATOM 803 C C . ARG A 1 100 ? -2.248 10.283 -12.603 1.00 94.81 100 ARG A C 1
ATOM 805 O O . ARG A 1 100 ? -2.870 11.307 -12.335 1.00 94.81 100 ARG A O 1
ATOM 812 N N . LEU A 1 101 ? -2.661 9.072 -12.227 1.00 91.81 101 LEU A N 1
ATOM 813 C CA . LEU A 1 101 ? -3.858 8.870 -11.405 1.00 91.81 101 LEU A CA 1
ATOM 814 C C . LEU A 1 101 ? -3.695 9.492 -10.012 1.00 91.81 101 LEU A C 1
ATOM 816 O O . LEU A 1 101 ? -4.611 10.162 -9.540 1.00 91.81 101 LEU A O 1
ATOM 820 N N . CYS A 1 102 ? -2.516 9.347 -9.401 1.00 91.69 102 CYS A N 1
ATOM 821 C CA . CYS A 1 102 ? -2.183 9.982 -8.126 1.00 91.69 102 CYS A CA 1
ATOM 822 C C . CYS A 1 102 ? -2.294 11.509 -8.216 1.00 91.69 102 CYS A C 1
ATOM 824 O O . CYS A 1 102 ? -3.014 12.122 -7.434 1.00 91.69 102 CYS A 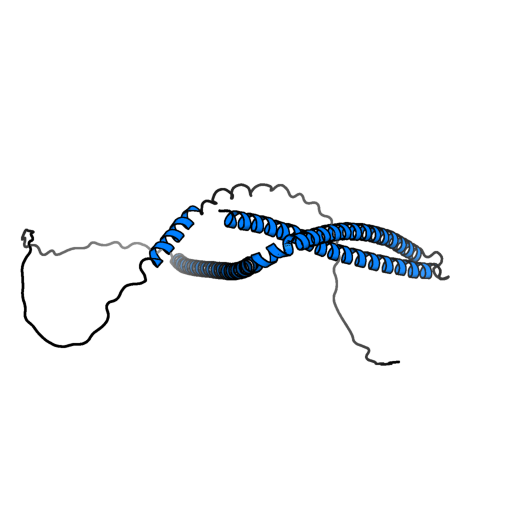O 1
ATOM 826 N N . GLN A 1 103 ? -1.683 12.121 -9.235 1.00 93.56 103 GLN A N 1
ATOM 827 C CA . GLN A 1 103 ? -1.755 13.570 -9.460 1.00 93.56 103 GLN A CA 1
ATOM 828 C C . GLN A 1 103 ? -3.197 14.064 -9.646 1.00 93.56 103 GLN A C 1
ATOM 830 O O . GLN A 1 103 ? -3.569 15.116 -9.127 1.00 93.56 103 GLN A O 1
ATOM 835 N N . GLN A 1 104 ? -4.030 13.310 -10.369 1.00 92.81 104 GLN A N 1
ATOM 836 C CA . GLN A 1 104 ? -5.444 13.649 -10.548 1.00 92.81 104 GLN A CA 1
ATOM 837 C C . GLN A 1 104 ? -6.220 13.585 -9.228 1.00 92.81 104 GLN A C 1
ATOM 839 O O . GLN A 1 104 ? -7.002 14.493 -8.937 1.00 92.81 104 GLN A O 1
ATOM 844 N N . ALA A 1 105 ? -6.004 12.541 -8.424 1.00 88.06 105 ALA A N 1
ATOM 845 C CA . ALA A 1 105 ? -6.640 12.393 -7.118 1.00 88.06 105 ALA A CA 1
ATOM 846 C C . ALA A 1 105 ? -6.196 13.503 -6.148 1.00 88.06 105 ALA A C 1
ATOM 848 O O . ALA A 1 105 ? -7.032 14.154 -5.523 1.00 88.06 105 ALA A O 1
ATOM 849 N N . GLU A 1 106 ? -4.898 13.804 -6.092 1.00 88.38 106 GLU A N 1
ATOM 850 C CA . GLU A 1 106 ? -4.350 14.900 -5.287 1.00 88.38 106 GLU A CA 1
ATOM 851 C C . GLU A 1 106 ? -4.914 16.263 -5.706 1.00 88.38 106 GLU A C 1
ATOM 853 O O . GLU A 1 106 ? -5.297 17.064 -4.852 1.00 88.38 106 GLU A O 1
ATOM 858 N N . ALA A 1 107 ? -5.038 16.526 -7.011 1.00 92.06 107 ALA A N 1
ATOM 859 C CA . ALA A 1 107 ? -5.636 17.761 -7.510 1.00 92.06 107 ALA A CA 1
ATOM 860 C C . ALA A 1 107 ? -7.102 17.911 -7.067 1.00 92.06 107 ALA A C 1
ATOM 862 O O . ALA A 1 107 ? -7.521 19.006 -6.676 1.00 92.06 107 ALA A O 1
ATOM 863 N N . ARG A 1 108 ? -7.876 16.816 -7.070 1.00 88.69 108 ARG A N 1
ATOM 864 C CA . ARG A 1 108 ? -9.259 16.801 -6.560 1.00 88.69 108 ARG A CA 1
ATOM 865 C C . ARG A 1 108 ? -9.307 17.091 -5.064 1.00 88.69 108 ARG A C 1
ATOM 867 O O . ARG A 1 108 ? -10.065 17.965 -4.647 1.00 88.69 108 ARG A O 1
ATOM 874 N N . VAL A 1 109 ? -8.458 16.435 -4.273 1.00 88.06 109 VAL A N 1
ATOM 875 C CA . VAL A 1 109 ? -8.345 16.685 -2.828 1.00 88.06 109 VAL A CA 1
ATOM 876 C C . VAL A 1 109 ? -8.002 18.150 -2.554 1.00 88.06 109 VAL A C 1
ATOM 878 O O . VAL A 1 109 ? -8.656 18.788 -1.730 1.00 88.06 109 VAL A O 1
ATOM 881 N N . GLN A 1 110 ? -7.041 18.727 -3.278 1.00 89.62 110 GLN A N 1
ATOM 882 C CA . GLN A 1 110 ? -6.671 20.136 -3.125 1.00 89.62 110 GLN A CA 1
ATOM 883 C C . GLN A 1 110 ? -7.818 21.088 -3.498 1.00 89.62 110 GLN A C 1
ATOM 885 O O . GLN A 1 110 ? -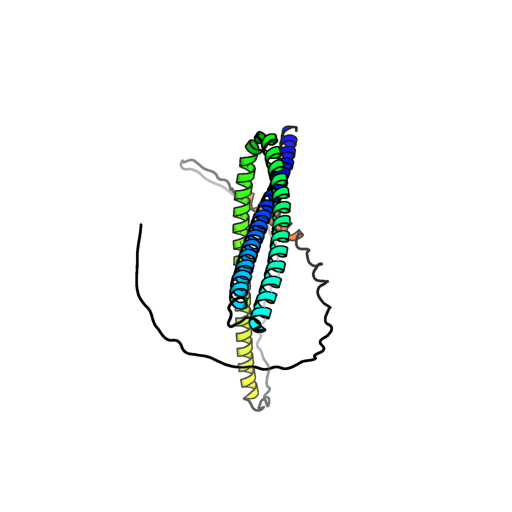8.026 22.099 -2.822 1.00 89.62 110 GLN A O 1
ATOM 890 N N . ALA A 1 111 ? -8.578 20.791 -4.555 1.00 89.94 111 ALA A N 1
ATOM 891 C CA . ALA A 1 111 ? -9.741 21.588 -4.946 1.00 89.94 111 ALA A CA 1
ATOM 892 C C . ALA A 1 111 ? -10.843 21.555 -3.870 1.00 89.94 111 ALA A C 1
ATOM 894 O O . ALA A 1 111 ? -11.373 22.603 -3.481 1.00 89.94 111 ALA A O 1
ATOM 895 N N . LEU A 1 112 ? -11.135 20.370 -3.325 1.00 86.75 112 LEU A N 1
ATOM 896 C CA . LEU A 1 112 ? -12.078 20.195 -2.218 1.00 86.75 112 LEU A CA 1
ATOM 897 C C . LEU A 1 112 ? -11.588 20.900 -0.945 1.00 86.75 112 LEU A C 1
ATOM 899 O O . LEU A 1 112 ? -12.342 21.623 -0.299 1.00 86.75 112 LEU A O 1
ATOM 903 N N . GLN A 1 113 ? -10.302 20.789 -0.614 1.00 86.44 113 GLN A N 1
ATOM 904 C CA . GLN A 1 113 ? -9.718 21.464 0.545 1.00 86.44 113 GLN A CA 1
ATOM 905 C C . GLN A 1 113 ? -9.850 22.991 0.446 1.00 86.44 113 GLN A C 1
ATOM 907 O O . GLN A 1 113 ? -10.187 23.651 1.432 1.00 86.44 113 GLN A O 1
ATOM 912 N N . LYS A 1 114 ? -9.601 23.566 -0.739 1.00 90.06 114 LYS A N 1
ATOM 913 C CA . LYS A 1 114 ? -9.726 25.013 -0.973 1.00 90.06 114 LYS A CA 1
ATOM 914 C C . LYS A 1 114 ? -11.164 25.491 -0.789 1.00 90.06 114 LYS A C 1
ATOM 916 O O . LYS A 1 114 ? -11.386 26.476 -0.087 1.00 90.06 114 LYS A O 1
ATOM 921 N N . THR A 1 115 ? -12.128 24.788 -1.377 1.00 89.00 115 THR A N 1
ATOM 922 C CA . THR A 1 115 ? -13.552 25.154 -1.300 1.00 89.00 115 THR A CA 1
ATOM 923 C C . THR A 1 115 ? -14.137 24.964 0.105 1.00 89.00 115 THR A C 1
ATOM 925 O O . THR A 1 115 ? -15.029 25.710 0.504 1.00 89.00 115 THR A O 1
ATOM 928 N N . LEU A 1 116 ? -13.594 24.034 0.899 1.00 80.88 116 LEU A N 1
ATOM 929 C CA . LEU A 1 116 ? -14.182 23.604 2.176 1.00 80.88 116 LEU A CA 1
ATOM 930 C C . LEU A 1 116 ? -13.387 24.014 3.416 1.00 80.88 116 LEU A C 1
ATOM 932 O O . LEU A 1 116 ? -13.737 23.638 4.536 1.00 80.88 116 LEU A O 1
ATOM 936 N N . ARG A 1 117 ? -12.355 24.844 3.252 1.00 87.06 117 ARG A N 1
ATOM 937 C CA . ARG A 1 117 ? -11.438 25.271 4.320 1.00 87.06 117 ARG A CA 1
ATOM 938 C C . ARG A 1 117 ? -12.142 25.696 5.617 1.00 87.06 117 ARG A C 1
ATOM 940 O O . ARG A 1 117 ? -11.708 25.327 6.706 1.00 87.06 117 ARG A O 1
ATOM 947 N N . ARG A 1 118 ? -13.238 26.460 5.520 1.00 86.62 118 ARG A N 1
ATOM 948 C CA . ARG A 1 118 ? -13.987 26.961 6.689 1.00 86.62 118 ARG A CA 1
ATOM 949 C C . ARG A 1 118 ? -14.814 25.873 7.382 1.00 86.62 118 ARG A C 1
ATOM 951 O O . ARG A 1 118 ? -14.904 25.890 8.606 1.00 86.62 118 ARG A O 1
ATOM 958 N N . ALA A 1 119 ? -15.409 24.954 6.622 1.00 82.06 119 ALA A N 1
ATOM 959 C CA . ALA A 1 119 ? -16.169 23.833 7.173 1.00 82.06 119 ALA A CA 1
ATOM 960 C C . ALA A 1 119 ? -15.235 22.856 7.900 1.00 82.06 119 ALA A C 1
ATOM 962 O O . ALA A 1 119 ? -15.487 22.549 9.062 1.00 82.06 119 ALA A O 1
ATOM 963 N N . ILE A 1 120 ? -14.101 22.506 7.274 1.00 84.12 120 ILE A N 1
ATOM 964 C CA . ILE A 1 120 ? -13.034 21.687 7.874 1.00 84.12 120 ILE A CA 1
ATOM 965 C C . ILE A 1 120 ? -12.565 22.298 9.200 1.00 84.12 120 ILE A C 1
ATOM 967 O O . ILE A 1 120 ? -12.437 21.596 10.199 1.00 84.12 120 ILE A O 1
ATOM 971 N N . GLY A 1 121 ? -12.343 23.618 9.234 1.00 86.81 121 GLY A N 1
ATOM 972 C CA . GLY A 1 121 ? -11.927 24.310 10.455 1.00 86.81 121 GLY A CA 1
ATOM 973 C C . GLY A 1 121 ? -12.941 24.198 11.599 1.00 86.81 121 GLY A C 1
ATOM 974 O O . GLY A 1 121 ? -12.545 23.982 12.740 1.00 86.81 121 GLY A O 1
ATOM 975 N N . LYS A 1 122 ? -14.243 24.305 11.306 1.00 87.06 122 LYS A N 1
ATOM 976 C CA . LYS A 1 122 ? -15.309 24.212 12.320 1.00 87.06 122 LYS A CA 1
ATOM 977 C C . LYS A 1 122 ? -15.537 22.787 12.825 1.00 87.06 122 LYS A C 1
ATOM 979 O O . LYS A 1 122 ? -15.848 22.605 13.995 1.00 87.06 122 LYS A O 1
ATOM 984 N N . SER A 1 123 ? -15.410 21.788 11.957 1.00 83.81 123 SER A N 1
ATOM 985 C CA . SER A 1 123 ? -15.656 20.384 12.297 1.00 83.81 123 SER A CA 1
ATOM 986 C C . SER A 1 123 ? -14.459 19.683 12.936 1.00 83.81 123 SER A C 1
ATOM 988 O O . SER A 1 123 ? -14.612 18.594 13.483 1.00 83.81 123 SER A O 1
ATOM 990 N N . ARG A 1 124 ? -13.260 20.264 12.841 1.00 85.56 124 ARG A N 1
ATOM 991 C CA . ARG A 1 124 ? -12.009 19.653 13.302 1.00 85.56 124 ARG A CA 1
ATOM 992 C C . ARG A 1 124 ? -12.058 19.133 14.754 1.00 85.56 124 ARG A C 1
ATOM 994 O O . ARG A 1 124 ? -11.717 17.964 14.925 1.00 85.56 124 ARG A O 1
ATOM 1001 N N . PRO A 1 125 ? -12.560 19.884 15.759 1.00 89.75 125 PRO A N 1
ATOM 1002 C CA . PRO A 1 125 ? -12.633 19.386 17.138 1.00 89.75 125 PRO A CA 1
ATOM 1003 C C . PRO A 1 125 ? -13.480 18.113 17.289 1.00 89.75 125 PRO A C 1
ATOM 1005 O O . PRO A 1 125 ? -13.140 17.226 18.066 1.00 89.75 125 PRO A O 1
ATOM 1008 N N . TYR A 1 126 ? -14.566 17.989 16.515 1.00 87.12 126 TYR A N 1
ATOM 1009 C CA . TYR A 1 126 ? -15.416 16.797 16.529 1.00 87.12 126 TYR A CA 1
ATOM 1010 C C . TYR A 1 126 ? -14.669 15.560 16.011 1.00 87.12 126 TYR A C 1
ATOM 1012 O O . TYR A 1 126 ? -14.729 14.500 16.631 1.00 87.12 126 TYR A O 1
ATOM 1020 N N . PHE A 1 127 ? -13.948 15.684 14.892 1.00 85.50 127 PHE A N 1
ATOM 1021 C CA . PHE A 1 127 ? -13.202 14.560 14.316 1.00 85.50 127 PHE A CA 1
ATOM 1022 C C . PHE A 1 127 ? -11.985 14.165 15.159 1.00 85.50 127 PHE A C 1
ATOM 1024 O O . PHE A 1 127 ? -11.705 12.974 15.269 1.00 85.50 127 PHE A O 1
ATOM 1031 N N . GLU A 1 128 ? -11.304 15.127 15.790 1.00 86.19 128 GLU A N 1
ATOM 1032 C CA . GLU A 1 128 ? -10.217 14.854 16.741 1.00 86.19 128 GLU A CA 1
ATOM 1033 C C . GLU A 1 128 ? -10.729 14.053 17.946 1.00 86.19 128 GLU A C 1
ATOM 1035 O O . GLU A 1 128 ? -10.175 13.004 18.272 1.00 86.19 128 GLU A O 1
ATOM 1040 N N . LEU A 1 129 ? -11.846 14.476 18.545 1.00 89.75 129 LEU A N 1
ATOM 1041 C CA . LEU A 1 129 ? -12.455 13.760 19.664 1.00 89.75 129 LEU A CA 1
ATOM 1042 C C . LEU A 1 129 ? -12.978 12.372 19.250 1.00 89.75 129 LEU A C 1
ATOM 1044 O O . LEU A 1 129 ? -12.783 11.389 19.962 1.00 89.75 129 LEU A O 1
ATOM 1048 N N . LYS A 1 130 ? -13.591 12.258 18.063 1.00 88.31 130 LYS A N 1
ATOM 1049 C CA . LYS A 1 130 ? -14.015 10.968 17.499 1.00 88.31 130 LYS A CA 1
ATOM 1050 C C . LYS A 1 130 ? -12.829 10.021 17.305 1.00 88.31 130 LYS A C 1
ATOM 1052 O O . LYS A 1 130 ? -12.973 8.830 17.578 1.00 88.31 130 LYS A O 1
ATOM 1057 N N . ALA A 1 131 ? -11.684 10.517 16.833 1.00 84.06 131 ALA A N 1
ATOM 1058 C CA . ALA A 1 131 ? -10.475 9.714 16.660 1.00 84.06 131 ALA A CA 1
ATOM 1059 C C . ALA A 1 131 ? -9.935 9.215 18.009 1.00 84.06 131 ALA A C 1
ATOM 1061 O O . ALA A 1 131 ? -9.668 8.025 18.139 1.00 84.06 131 ALA A O 1
ATOM 1062 N N . GLN A 1 132 ? -9.881 10.083 19.026 1.00 93.62 132 GLN A N 1
ATOM 1063 C CA . GLN A 1 132 ? -9.479 9.708 20.388 1.00 93.62 132 GLN A CA 1
ATOM 1064 C C . GLN A 1 132 ? -10.375 8.609 20.971 1.00 93.62 132 GLN A C 1
ATOM 1066 O O . GLN A 1 132 ? -9.875 7.587 21.436 1.00 93.62 132 GLN A O 1
ATOM 1071 N N . PHE A 1 133 ? -11.701 8.764 20.897 1.00 93.25 133 PHE A N 1
ATOM 1072 C CA . PHE A 1 133 ? -12.615 7.725 21.382 1.00 93.25 133 PHE A CA 1
ATOM 1073 C C . PHE A 1 133 ? -12.529 6.434 20.570 1.00 93.25 133 PHE A C 1
ATOM 1075 O O . PHE A 1 133 ? -12.616 5.354 21.147 1.00 93.25 133 PHE A O 1
ATOM 1082 N N . SER A 1 134 ? -12.328 6.522 19.253 1.00 90.88 134 SER A N 1
ATOM 1083 C CA . SER A 1 134 ? -12.149 5.331 18.412 1.00 90.88 134 SER A CA 1
ATOM 1084 C C . SER A 1 134 ? -10.886 4.561 18.810 1.00 90.88 134 SER A C 1
ATOM 1086 O O . SER A 1 134 ? -10.951 3.344 18.937 1.00 90.88 134 SER A O 1
ATOM 1088 N N . GLN A 1 135 ? -9.779 5.261 19.085 1.00 94.75 135 GLN A N 1
ATOM 1089 C CA . GLN A 1 135 ? -8.540 4.653 19.573 1.00 94.75 135 GLN A CA 1
ATOM 1090 C C . GLN A 1 135 ? -8.747 3.968 20.930 1.00 94.75 135 GLN A C 1
ATOM 1092 O O . GLN A 1 135 ? -8.395 2.805 21.093 1.00 94.75 135 GLN A O 1
ATOM 1097 N N . ILE A 1 136 ? -9.364 4.661 21.891 1.00 97.75 136 ILE A N 1
ATOM 1098 C CA . ILE A 1 136 ? -9.650 4.102 23.219 1.00 97.75 136 ILE A CA 1
ATOM 1099 C C . ILE A 1 136 ? -10.513 2.837 23.092 1.00 97.75 136 ILE A C 1
ATOM 1101 O O . ILE A 1 136 ? -10.222 1.816 23.713 1.00 97.75 136 ILE A O 1
ATOM 1105 N N . LEU A 1 137 ? -11.554 2.869 22.257 1.00 96.75 137 LEU A N 1
ATOM 1106 C CA . LEU A 1 137 ? -12.403 1.704 22.005 1.00 96.75 137 LEU A CA 1
ATOM 1107 C C . LEU A 1 137 ? -11.632 0.548 21.363 1.00 96.75 137 LEU A C 1
ATOM 1109 O O . LEU A 1 137 ? -11.854 -0.601 21.738 1.00 96.75 137 LEU A O 1
ATOM 1113 N N . GLU A 1 138 ? -10.729 0.830 20.426 1.00 97.31 138 GLU A N 1
ATOM 1114 C CA . GLU A 1 138 ? -9.875 -0.183 19.805 1.00 97.31 138 GLU A CA 1
ATOM 1115 C C . GLU A 1 138 ? -8.923 -0.823 20.826 1.00 97.31 138 GLU A C 1
ATOM 1117 O O . GLU A 1 138 ? -8.817 -2.048 20.880 1.00 97.31 138 GLU A O 1
ATOM 1122 N N . GLU A 1 139 ? -8.324 -0.029 21.715 1.00 98.06 139 GLU A N 1
ATOM 1123 C CA . GLU A 1 139 ? -7.485 -0.520 22.813 1.00 98.06 139 GLU A CA 1
ATOM 1124 C C . GLU A 1 139 ? -8.275 -1.386 23.806 1.00 98.06 139 GLU A C 1
ATOM 1126 O O . GLU A 1 139 ? -7.815 -2.455 24.213 1.00 98.06 139 GLU A O 1
ATOM 1131 N N . HIS A 1 140 ? -9.477 -0.957 24.203 1.00 98.38 140 HIS A N 1
ATOM 1132 C CA . HIS A 1 140 ? -10.337 -1.753 25.081 1.00 98.38 140 HIS A CA 1
ATOM 1133 C C . HIS A 1 140 ? -10.802 -3.041 24.406 1.00 98.38 140 HIS A C 1
ATOM 1135 O O . HIS A 1 140 ? -10.775 -4.096 25.038 1.00 98.38 140 HIS A O 1
ATOM 1141 N N . LYS A 1 141 ? -11.170 -2.983 23.123 1.00 98.31 141 LYS A N 1
ATOM 1142 C CA . LYS A 1 141 ? -11.522 -4.165 22.335 1.00 98.31 141 LYS A CA 1
ATOM 1143 C C . LYS A 1 141 ? -10.353 -5.148 22.283 1.00 98.31 141 LYS A C 1
ATOM 1145 O O . LYS A 1 141 ? -10.563 -6.329 22.538 1.00 98.31 141 LYS A O 1
ATOM 1150 N N . ALA A 1 142 ? -9.133 -4.669 22.033 1.00 98.19 142 ALA A N 1
ATOM 1151 C CA . ALA A 1 142 ? -7.934 -5.504 22.033 1.00 98.19 142 ALA A CA 1
ATOM 1152 C C . ALA A 1 142 ? -7.718 -6.197 23.392 1.00 98.19 142 ALA A C 1
ATOM 1154 O O . ALA A 1 142 ? -7.545 -7.415 23.441 1.00 98.19 142 ALA A O 1
ATOM 1155 N N . LYS A 1 143 ? -7.831 -5.457 24.503 1.00 98.44 143 LYS A N 1
ATOM 1156 C CA . LYS A 1 143 ? -7.725 -6.017 25.865 1.00 98.44 143 LYS A CA 1
ATOM 1157 C C . LYS A 1 143 ? -8.788 -7.078 26.149 1.00 98.44 143 LYS A C 1
ATOM 1159 O O . LYS A 1 143 ? -8.477 -8.110 26.735 1.00 98.44 143 LYS A O 1
ATOM 1164 N N . VAL A 1 144 ? -10.034 -6.847 25.732 1.00 98.69 144 VAL A N 1
ATOM 1165 C CA . VAL A 1 144 ? -11.112 -7.837 25.876 1.00 98.69 144 VAL A CA 1
ATOM 1166 C C . VAL A 1 144 ? -10.777 -9.101 25.091 1.00 98.69 144 VAL A C 1
ATOM 1168 O O . VAL A 1 144 ? -10.789 -10.180 25.674 1.00 98.69 144 VAL A O 1
ATOM 1171 N N . THR A 1 145 ? -10.382 -8.976 23.820 1.00 98.50 145 THR A N 1
ATOM 1172 C CA . THR A 1 145 ? -10.018 -10.144 23.000 1.00 98.50 145 THR A CA 1
ATOM 1173 C C . THR A 1 145 ? -8.834 -10.924 23.577 1.00 98.50 145 THR A C 1
ATOM 1175 O O . THR A 1 145 ? -8.811 -12.153 23.523 1.00 98.50 145 THR A O 1
ATOM 1178 N N . GLU A 1 146 ? -7.866 -10.232 24.183 1.00 98.56 146 GLU A N 1
ATOM 1179 C CA . GLU A 1 146 ? -6.738 -10.865 24.862 1.00 98.56 146 GLU A CA 1
ATOM 1180 C C . GLU A 1 146 ? -7.195 -11.644 26.103 1.00 98.56 146 GLU A C 1
ATOM 1182 O O . GLU A 1 146 ? -6.855 -12.818 26.262 1.00 98.56 146 GLU A O 1
ATOM 1187 N N . LEU A 1 147 ? -8.001 -11.026 26.970 1.00 98.62 147 LEU A N 1
ATOM 1188 C CA . LEU A 1 147 ? -8.523 -11.675 28.174 1.00 98.62 147 LEU A CA 1
ATOM 1189 C C . LEU A 1 147 ? -9.423 -12.867 27.835 1.00 98.62 147 LEU A C 1
ATOM 1191 O O . LEU A 1 147 ? -9.309 -13.920 28.462 1.00 98.62 147 LEU A O 1
ATOM 1195 N N . GLU A 1 148 ? -10.273 -12.746 26.818 1.00 98.56 148 GLU A N 1
ATOM 1196 C CA . GLU A 1 148 ? -11.084 -13.850 26.303 1.00 98.56 148 GLU A CA 1
ATOM 1197 C C . GLU A 1 148 ? -10.205 -15.019 25.850 1.00 98.56 148 GLU A C 1
ATOM 1199 O O . GLU A 1 148 ? -10.466 -16.171 26.212 1.00 98.56 148 GLU A O 1
ATOM 1204 N N . GLN A 1 149 ? -9.117 -14.732 25.128 1.00 98.62 149 GLN A N 1
ATOM 1205 C CA . GLN A 1 149 ? -8.158 -15.749 24.714 1.00 98.62 149 GLN A CA 1
ATOM 1206 C C . GLN A 1 149 ? -7.466 -16.400 25.921 1.00 98.62 149 GLN A C 1
ATOM 1208 O O . GLN A 1 149 ? -7.343 -17.627 25.969 1.00 98.62 149 GLN A O 1
ATOM 1213 N N . GLN A 1 150 ? -7.050 -15.619 26.920 1.00 98.56 150 GLN A N 1
ATOM 1214 C CA . GLN A 1 150 ? -6.437 -16.141 28.145 1.00 98.56 150 GLN A CA 1
ATOM 1215 C C . GLN A 1 150 ? -7.404 -17.042 28.926 1.00 98.56 150 GLN A C 1
ATOM 1217 O O . GLN A 1 150 ? -7.020 -18.134 29.357 1.00 98.56 150 GLN A O 1
ATOM 1222 N N . VAL A 1 151 ? -8.672 -16.643 29.052 1.00 98.75 151 VAL A N 1
ATOM 1223 C CA . VAL A 1 151 ? -9.723 -17.442 29.697 1.00 98.75 151 VAL A CA 1
ATOM 1224 C C . VAL A 1 151 ? -9.989 -18.727 28.913 1.00 98.75 151 VAL A C 1
ATOM 1226 O O . VAL A 1 151 ? -10.072 -19.799 29.514 1.00 98.75 151 VAL A O 1
ATOM 1229 N N . ALA A 1 152 ? -10.079 -18.665 27.583 1.00 98.62 152 ALA A N 1
ATOM 1230 C CA . ALA A 1 152 ? -10.252 -19.847 26.739 1.00 98.62 152 ALA A CA 1
ATOM 1231 C C . ALA A 1 152 ? -9.082 -20.835 26.895 1.00 98.62 152 ALA A C 1
ATOM 1233 O O . ALA A 1 152 ? -9.290 -22.045 27.050 1.00 98.62 152 ALA A O 1
ATOM 1234 N N . GLN A 1 153 ? -7.846 -20.330 26.940 1.00 98.56 153 GLN A N 1
ATOM 1235 C CA . GLN A 1 153 ? -6.664 -21.146 27.212 1.00 98.56 153 GLN A CA 1
ATOM 1236 C C . GLN A 1 153 ? -6.702 -21.755 28.620 1.00 98.56 153 GLN A C 1
ATOM 1238 O O . GLN A 1 153 ? -6.413 -22.941 28.777 1.00 98.56 153 GLN A O 1
ATOM 1243 N N . ALA A 1 154 ? -7.078 -20.986 29.645 1.00 98.56 154 ALA A N 1
ATOM 1244 C CA . ALA A 1 154 ? -7.191 -21.477 31.018 1.00 98.56 154 ALA A CA 1
ATOM 1245 C C . ALA A 1 154 ? -8.256 -22.579 31.148 1.00 98.56 154 ALA A C 1
ATOM 1247 O O . ALA A 1 154 ? -7.975 -23.630 31.725 1.00 98.56 154 ALA A O 1
ATOM 1248 N N . LYS A 1 155 ? -9.434 -22.399 30.536 1.00 98.69 155 LYS A N 1
ATOM 1249 C CA . LYS A 1 155 ? -10.489 -23.425 30.460 1.00 98.69 155 LYS A CA 1
ATOM 1250 C C . LYS A 1 155 ? -9.997 -24.690 29.763 1.00 98.69 155 LYS A C 1
ATOM 1252 O O . LYS A 1 155 ? -10.238 -25.792 30.250 1.00 98.69 155 LYS A O 1
ATOM 1257 N N . THR A 1 156 ? -9.260 -24.539 28.662 1.00 98.62 156 THR A N 1
ATOM 1258 C CA . THR A 1 156 ? -8.662 -25.675 27.948 1.00 98.62 156 THR A CA 1
ATOM 1259 C C . THR A 1 156 ? -7.694 -26.431 28.856 1.00 98.62 156 THR A C 1
ATOM 1261 O O . THR A 1 156 ? -7.862 -27.636 29.040 1.00 98.62 156 THR A O 1
ATOM 1264 N N . ARG A 1 157 ? -6.748 -25.730 29.501 1.00 98.56 157 ARG A N 1
ATOM 1265 C CA . ARG A 1 157 ? -5.784 -26.318 30.451 1.00 98.56 157 ARG A CA 1
ATOM 1266 C C . ARG A 1 157 ? -6.486 -27.047 31.599 1.00 98.56 157 ARG A C 1
ATOM 1268 O O . ARG A 1 157 ? -6.124 -28.178 31.905 1.00 98.56 157 ARG A O 1
ATOM 1275 N N . TYR A 1 158 ? -7.514 -26.435 32.183 1.00 98.62 158 TYR A N 1
ATOM 1276 C CA . TYR A 1 158 ? -8.312 -27.043 33.246 1.00 98.62 158 TYR A CA 1
ATOM 1277 C C . TYR A 1 158 ? -9.029 -28.315 32.771 1.00 98.62 158 TYR A C 1
ATOM 1279 O O . TYR A 1 158 ? -8.930 -29.356 33.415 1.00 98.62 158 TYR A O 1
ATOM 1287 N N . SER A 1 159 ? -9.671 -28.273 31.598 1.00 98.56 159 SER A N 1
ATOM 1288 C CA . SER A 1 159 ? -10.348 -29.444 31.025 1.00 98.56 159 SER A CA 1
ATOM 1289 C C . SER A 1 159 ? -9.384 -30.597 30.726 1.00 98.56 159 SER A C 1
ATOM 1291 O O . SER A 1 159 ? -9.739 -31.760 30.882 1.00 98.56 159 SER A O 1
ATOM 1293 N N . VAL A 1 160 ? -8.153 -30.295 30.300 1.00 98.44 160 VAL A N 1
ATOM 1294 C CA . VAL A 1 160 ? -7.109 -31.303 30.072 1.00 98.44 160 VAL A CA 1
ATOM 1295 C C . VAL A 1 160 ? -6.656 -31.908 31.398 1.00 98.44 160 VAL A C 1
ATOM 1297 O O . VAL A 1 160 ? -6.538 -33.125 31.498 1.00 98.44 160 VAL A O 1
ATOM 1300 N N . ALA A 1 161 ? -6.458 -31.087 32.433 1.00 98.50 161 ALA A N 1
ATOM 1301 C CA . ALA A 1 161 ? -6.091 -31.573 33.759 1.00 98.50 161 ALA A CA 1
ATOM 1302 C C . ALA A 1 161 ? -7.160 -32.509 34.354 1.00 98.50 161 ALA A C 1
ATOM 1304 O O . ALA A 1 161 ? -6.804 -33.562 34.877 1.00 98.50 161 ALA A O 1
ATOM 1305 N N . LEU A 1 162 ? -8.450 -32.174 34.222 1.00 98.38 162 LEU A N 1
ATOM 1306 C CA . LEU A 1 162 ? -9.546 -33.047 34.663 1.00 98.38 162 LEU A CA 1
ATOM 1307 C C . LEU A 1 162 ? -9.549 -34.390 33.926 1.00 98.38 162 LEU A C 1
ATOM 1309 O O . LEU A 1 162 ? -9.549 -35.429 34.581 1.00 98.38 162 LEU A O 1
ATOM 1313 N N . ARG A 1 163 ? -9.438 -34.386 32.590 1.00 98.06 163 ARG A N 1
ATOM 1314 C CA . ARG A 1 163 ? -9.348 -35.630 31.803 1.00 98.06 163 ARG A CA 1
ATOM 1315 C C . ARG A 1 163 ? -8.142 -36.484 32.194 1.00 98.06 163 ARG A C 1
ATOM 1317 O O . ARG A 1 163 ? -8.247 -37.703 32.254 1.00 98.06 163 ARG A O 1
ATOM 1324 N N . ASN A 1 164 ? -7.001 -35.861 32.495 1.00 98.06 164 ASN A N 1
ATOM 1325 C CA . ASN A 1 164 ? -5.818 -36.585 32.965 1.00 98.06 164 ASN A CA 1
ATOM 1326 C C . ASN A 1 164 ? -6.074 -37.264 34.320 1.00 98.06 164 ASN A C 1
ATOM 1328 O O . ASN A 1 164 ? -5.669 -38.407 34.517 1.00 98.06 164 ASN A O 1
ATOM 1332 N N . LEU A 1 165 ? -6.749 -36.583 35.253 1.00 98.19 165 LEU A N 1
ATOM 1333 C CA . LEU A 1 165 ? -7.114 -37.163 36.549 1.00 98.19 165 LEU A CA 1
ATOM 1334 C C . LEU A 1 165 ? -8.122 -38.309 36.395 1.00 98.19 165 LEU A C 1
ATOM 1336 O O .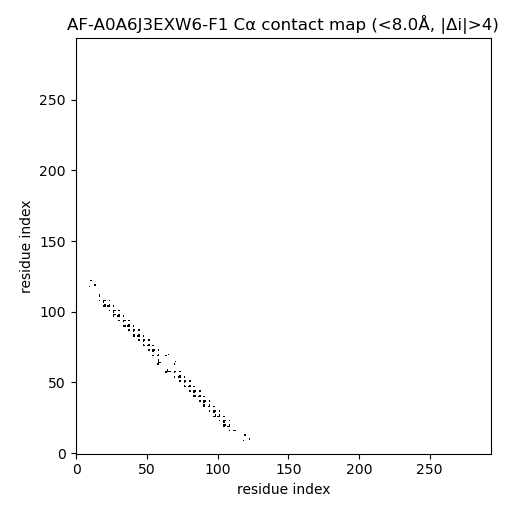 LEU A 1 165 ? -7.948 -39.352 37.025 1.00 98.19 165 LEU A O 1
ATOM 1340 N N . GLU A 1 166 ? -9.127 -38.144 35.534 1.00 97.56 166 GLU A N 1
ATOM 1341 C CA . GLU A 1 166 ? -10.081 -39.199 35.168 1.00 97.56 166 GLU A CA 1
ATOM 1342 C C . GLU A 1 166 ? -9.351 -40.420 34.592 1.00 97.56 166 GLU A C 1
ATOM 1344 O O . GLU A 1 166 ? -9.530 -41.534 35.080 1.00 97.56 166 GLU A O 1
ATOM 1349 N N . GLN A 1 167 ? -8.433 -40.208 33.645 1.00 97.50 167 GLN A N 1
ATOM 1350 C CA . GLN A 1 167 ? -7.637 -41.273 33.037 1.00 97.50 167 GLN A CA 1
ATOM 1351 C C . GLN A 1 167 ? -6.765 -42.007 34.067 1.00 97.50 167 GLN A C 1
ATOM 1353 O O . GLN A 1 167 ? -6.703 -43.238 34.061 1.00 97.50 167 GLN A O 1
ATOM 1358 N N . ILE A 1 168 ? -6.093 -41.280 34.966 1.00 96.62 168 ILE A N 1
ATOM 1359 C CA . ILE A 1 168 ? -5.299 -41.889 36.045 1.00 96.62 168 ILE A CA 1
ATOM 1360 C C . ILE A 1 168 ? -6.207 -42.716 36.964 1.00 96.62 168 ILE A C 1
ATOM 1362 O O . ILE A 1 168 ? -5.871 -43.854 37.303 1.00 96.62 168 ILE A O 1
ATOM 1366 N N . SER A 1 169 ? -7.367 -42.174 37.343 1.00 97.12 169 SER A N 1
ATOM 1367 C CA . SER A 1 169 ? -8.354 -42.868 38.174 1.00 97.12 169 SER A CA 1
ATOM 1368 C C . SER A 1 169 ? -8.811 -44.179 37.523 1.00 97.12 169 SER A C 1
ATOM 1370 O O . SER A 1 169 ? -8.702 -45.255 38.123 1.00 97.12 169 SER A O 1
ATOM 1372 N N . GLU A 1 170 ? -9.224 -44.133 36.255 1.00 95.81 170 GLU A N 1
ATOM 1373 C CA . GLU A 1 170 ? -9.643 -45.306 35.484 1.00 95.81 170 GLU A CA 1
ATOM 1374 C C . GLU A 1 170 ? -8.538 -46.358 35.370 1.00 95.81 170 GLU A C 1
ATOM 1376 O O . GLU A 1 170 ? -8.800 -47.550 35.553 1.00 95.81 170 GLU A O 1
ATOM 1381 N N . GLN A 1 171 ? -7.290 -45.939 35.138 1.00 95.44 171 GLN A N 1
ATOM 1382 C CA . GLN A 1 171 ? -6.138 -46.841 35.085 1.00 95.44 171 GLN A CA 1
ATOM 1383 C C . GLN A 1 171 ? -5.899 -47.554 36.419 1.00 95.44 171 GLN A C 1
ATOM 1385 O O . GLN A 1 171 ? -5.632 -48.760 36.433 1.00 95.44 171 GLN A O 1
ATOM 1390 N N . ILE A 1 172 ? -6.009 -46.843 37.546 1.00 94.56 172 ILE A N 1
ATOM 1391 C CA . ILE A 1 172 ? -5.884 -47.439 38.882 1.00 94.56 172 ILE A CA 1
ATOM 1392 C C . ILE A 1 172 ? -6.994 -48.476 39.096 1.00 94.56 172 ILE A C 1
ATOM 1394 O O . ILE A 1 172 ? -6.717 -49.600 39.527 1.00 94.56 172 ILE A O 1
ATOM 1398 N N . HIS A 1 173 ? -8.240 -48.142 38.754 1.00 94.12 173 HIS A N 1
ATOM 1399 C CA . HIS A 1 173 ? -9.370 -49.063 38.872 1.00 94.12 173 HIS A CA 1
ATOM 1400 C C . HIS A 1 173 ? -9.243 -50.286 37.951 1.00 94.12 173 HIS A C 1
ATOM 1402 O O . HIS A 1 173 ? -9.523 -51.407 38.381 1.00 94.12 173 HIS A O 1
ATOM 1408 N N . ALA A 1 174 ? -8.784 -50.109 36.710 1.00 93.06 174 ALA A N 1
ATOM 1409 C CA . ALA A 1 174 ? -8.547 -51.199 35.766 1.00 93.06 174 ALA A CA 1
ATOM 1410 C C . ALA A 1 174 ? -7.458 -52.163 36.264 1.00 93.06 174 ALA A C 1
ATOM 1412 O O . ALA A 1 174 ? -7.670 -53.375 36.258 1.00 93.06 174 ALA A O 1
ATOM 1413 N N . ARG A 1 175 ? -6.335 -51.640 36.782 1.00 91.44 175 ARG A N 1
ATOM 1414 C CA . ARG A 1 175 ? -5.258 -52.457 37.373 1.00 91.44 175 ARG A CA 1
ATOM 1415 C C . ARG A 1 175 ? -5.740 -53.270 38.572 1.00 91.44 175 ARG A C 1
ATOM 1417 O O . ARG A 1 175 ? -5.405 -54.444 38.682 1.00 91.44 175 ARG A O 1
ATOM 1424 N N . ARG A 1 176 ? -6.553 -52.673 39.450 1.00 90.12 176 ARG A N 1
ATOM 1425 C CA . ARG A 1 176 ? -7.135 -53.385 40.601 1.00 90.12 176 ARG A CA 1
ATOM 1426 C C . ARG A 1 176 ? -8.109 -54.483 40.164 1.00 90.12 176 ARG A C 1
ATOM 1428 O O . ARG A 1 176 ? -8.061 -55.568 40.722 1.00 90.12 176 ARG A O 1
ATOM 1435 N N . ARG A 1 177 ? -8.944 -54.243 39.145 1.00 81.12 177 ARG A N 1
ATOM 1436 C CA . ARG A 1 177 ? -9.862 -55.264 38.597 1.00 81.12 177 ARG A CA 1
ATOM 1437 C C . ARG A 1 177 ? -9.138 -56.409 37.883 1.00 81.12 177 ARG A C 1
ATOM 1439 O O . ARG A 1 177 ? -9.567 -57.545 38.014 1.00 81.12 177 ARG A O 1
ATOM 1446 N N . GLY A 1 178 ? -8.052 -56.126 37.161 1.00 68.00 178 GLY A N 1
ATOM 1447 C CA . GLY A 1 178 ? -7.245 -57.148 36.480 1.00 68.00 178 GLY A CA 1
ATOM 1448 C C . GLY A 1 178 ? -6.279 -57.914 37.395 1.00 68.00 178 GLY A C 1
ATOM 1449 O O . GLY A 1 178 ? -5.826 -58.991 37.025 1.00 68.00 178 GLY A O 1
ATOM 1450 N N . GLY A 1 179 ? -5.959 -57.372 38.576 1.00 61.62 179 GLY A N 1
ATOM 1451 C CA . GLY A 1 179 ? -5.062 -57.987 39.562 1.00 61.62 179 GLY A CA 1
ATOM 1452 C C . GLY A 1 179 ? -5.740 -58.917 40.574 1.00 61.62 179 GLY A C 1
ATOM 1453 O O . GLY A 1 179 ? -5.040 -59.576 41.339 1.00 61.62 179 GLY A O 1
ATOM 1454 N N . LEU A 1 180 ? -7.075 -58.990 40.594 1.00 56.09 180 LEU A N 1
ATOM 1455 C CA . LEU A 1 180 ? -7.798 -59.994 41.374 1.00 56.09 180 LEU A CA 1
ATOM 1456 C C . LEU A 1 180 ? -8.230 -61.150 40.458 1.00 56.09 180 LEU A C 1
ATOM 1458 O O . LEU A 1 180 ? -9.050 -60.924 39.566 1.00 56.09 180 LEU A O 1
ATOM 1462 N N . PRO A 1 181 ? -7.775 -62.400 40.682 1.00 50.25 181 PRO A N 1
ATOM 1463 C CA . PRO A 1 181 ? -8.498 -63.540 40.148 1.00 50.25 181 PRO A CA 1
ATOM 1464 C C . PRO A 1 181 ? -9.884 -63.558 40.797 1.00 50.25 181 PRO A C 1
ATOM 1466 O O . PRO A 1 181 ? -10.024 -63.309 41.993 1.00 50.25 181 PRO A O 1
ATOM 1469 N N . SER A 1 182 ? -10.897 -63.813 39.972 1.00 52.97 182 SER A N 1
ATOM 1470 C CA . SER A 1 182 ? -12.312 -63.973 40.307 1.00 52.97 182 SER A CA 1
ATOM 1471 C C . SER A 1 182 ? -12.542 -64.707 41.639 1.00 52.97 182 SER A C 1
ATOM 1473 O O . SER A 1 182 ? -12.723 -65.919 41.663 1.00 52.97 182 SER A O 1
ATOM 1475 N N . HIS A 1 183 ? -12.559 -63.976 42.754 1.00 47.81 183 HIS A N 1
ATOM 1476 C CA . HIS A 1 183 ? -12.910 -64.510 44.071 1.00 47.81 183 HIS A CA 1
ATOM 1477 C C . HIS A 1 183 ? -14.008 -63.676 44.738 1.00 47.81 183 HIS A C 1
ATOM 1479 O O . HIS A 1 183 ? -14.095 -63.580 45.957 1.00 47.81 183 HIS A O 1
ATOM 1485 N N . ALA A 1 184 ? -14.899 -63.104 43.924 1.00 46.47 184 ALA A N 1
ATOM 1486 C CA . ALA A 1 184 ? -16.221 -62.681 44.365 1.00 46.47 184 ALA A CA 1
ATOM 1487 C C . ALA A 1 184 ? -17.172 -63.892 44.352 1.00 46.47 184 ALA A C 1
ATOM 1489 O O . ALA A 1 184 ? -18.168 -63.917 43.633 1.00 46.47 184 ALA A O 1
ATOM 1490 N N . LEU A 1 185 ? -16.852 -64.924 45.136 1.00 50.69 185 LEU A N 1
ATOM 1491 C CA . LEU A 1 185 ? -17.875 -65.860 45.592 1.00 50.69 185 LEU A CA 1
ATOM 1492 C C . LEU A 1 185 ? -18.574 -65.192 46.772 1.00 50.69 185 LEU A C 1
ATOM 1494 O O . LEU A 1 185 ? -17.968 -64.901 47.801 1.00 50.69 185 LEU A O 1
ATOM 1498 N N . GLY A 1 186 ? -19.838 -64.852 46.539 1.00 52.94 186 GLY A N 1
ATOM 1499 C CA . GLY A 1 186 ? -20.636 -64.023 47.420 1.00 52.94 186 GLY A CA 1
ATOM 1500 C C . GLY A 1 186 ? -20.765 -64.566 48.838 1.00 52.94 186 GLY A C 1
ATOM 1501 O O . GLY A 1 186 ? -20.801 -65.767 49.083 1.00 52.94 186 GLY A O 1
ATOM 1502 N N . THR A 1 187 ? -20.939 -63.653 49.784 1.00 43.09 187 THR A N 1
ATOM 1503 C CA . THR A 1 187 ? -21.594 -63.967 51.050 1.00 43.09 187 THR A CA 1
ATOM 1504 C C . THR A 1 187 ? -22.619 -62.880 51.337 1.00 43.09 187 THR A C 1
ATOM 1506 O O . THR A 1 187 ? -22.307 -61.752 51.700 1.00 43.09 187 THR A O 1
ATOM 1509 N N . ARG A 1 188 ? -23.870 -63.259 51.066 1.00 49.50 188 ARG A N 1
ATOM 1510 C CA . ARG A 1 188 ? -25.112 -62.636 51.526 1.00 49.50 188 ARG A CA 1
ATOM 1511 C C . ARG A 1 188 ? -25.176 -62.581 53.062 1.00 49.50 188 ARG A C 1
ATOM 1513 O O . ARG A 1 188 ? -24.627 -63.478 53.697 1.00 49.50 188 ARG A O 1
ATOM 1520 N N . ARG A 1 189 ? -26.066 -61.692 53.550 1.00 47.97 189 ARG A N 1
ATOM 1521 C CA . ARG A 1 189 ? -26.910 -61.702 54.787 1.00 47.97 189 ARG A CA 1
ATOM 1522 C C . ARG A 1 189 ? -26.604 -60.485 55.689 1.00 47.97 189 ARG A C 1
ATOM 1524 O O . ARG A 1 189 ? -25.438 -60.217 55.911 1.00 47.97 189 ARG A O 1
ATOM 1531 N N . SER A 1 190 ? -27.540 -59.714 56.257 1.00 44.50 190 SER A N 1
ATOM 1532 C CA . SER A 1 190 ? -29.018 -59.639 56.220 1.00 44.50 190 SER A CA 1
ATOM 1533 C C . SER A 1 190 ? -29.508 -58.447 57.086 1.00 44.50 190 SER A C 1
ATOM 1535 O O . SER A 1 190 ? -28.923 -58.221 58.134 1.00 44.50 190 SER A O 1
ATOM 1537 N N . SER A 1 191 ? -30.592 -57.787 56.638 1.00 43.78 191 SER A N 1
ATOM 1538 C CA . SER A 1 191 ? -31.754 -57.141 57.320 1.00 43.78 191 SER A CA 1
ATOM 1539 C C . SER A 1 191 ? -31.648 -56.216 58.572 1.00 43.78 191 SER A C 1
ATOM 1541 O O . SER A 1 191 ? -30.988 -56.594 59.535 1.00 43.78 191 SER A O 1
ATOM 1543 N N . PRO A 1 192 ? -32.415 -55.089 58.629 1.00 60.41 192 PRO A N 1
ATOM 1544 C CA . PRO A 1 192 ? -32.553 -54.179 59.785 1.00 60.41 192 PRO A CA 1
ATOM 1545 C C . PRO A 1 192 ? -33.833 -54.433 60.626 1.00 60.41 192 PRO A C 1
ATOM 1547 O O . PRO A 1 192 ? -34.881 -54.733 60.059 1.00 60.41 192 PRO A O 1
ATOM 1550 N N . VAL A 1 193 ? -33.754 -54.297 61.959 1.00 47.56 193 VAL A N 1
ATOM 1551 C CA . VAL A 1 193 ? -34.850 -54.334 62.974 1.00 47.56 193 VAL A CA 1
ATOM 1552 C C . VAL A 1 193 ? -34.300 -53.596 64.217 1.00 47.56 193 VAL A C 1
ATOM 1554 O O . VAL A 1 193 ? -33.134 -53.824 64.523 1.00 47.56 193 VAL A O 1
ATOM 1557 N N . GLY A 1 194 ? -34.944 -52.720 64.997 1.00 49.91 194 GLY A N 1
ATOM 1558 C CA . GLY A 1 194 ? -36.308 -52.197 65.190 1.00 49.91 194 GLY A CA 1
ATOM 1559 C C . GLY A 1 194 ? -36.301 -51.327 66.481 1.00 49.91 194 GLY A C 1
ATOM 1560 O O . GLY A 1 194 ? -35.217 -51.091 67.018 1.00 49.91 194 GLY A O 1
ATOM 1561 N N . ALA A 1 195 ? -37.479 -50.946 66.998 1.00 50.12 195 ALA A N 1
ATOM 1562 C CA . ALA A 1 195 ? -37.782 -50.324 68.309 1.00 50.12 195 ALA A CA 1
ATOM 1563 C C . ALA A 1 195 ? -38.172 -48.822 68.357 1.00 50.12 195 ALA A C 1
ATOM 1565 O O . ALA A 1 195 ? -37.512 -47.990 68.973 1.00 50.12 195 ALA A O 1
ATOM 1566 N N . GLU A 1 196 ? -39.289 -48.507 67.698 1.00 55.88 196 GLU A N 1
ATOM 1567 C CA . GLU A 1 196 ? -40.479 -47.774 68.184 1.00 55.88 196 GLU A CA 1
ATOM 1568 C C . GLU A 1 196 ? -40.571 -47.305 69.663 1.00 55.88 196 GLU A C 1
ATOM 1570 O O . GLU A 1 196 ? -40.479 -48.098 70.599 1.00 55.88 196 GLU A O 1
ATOM 1575 N N . ALA A 1 197 ? -40.971 -46.034 69.841 1.00 42.38 197 ALA A N 1
ATOM 1576 C CA . ALA A 1 197 ? -41.763 -45.529 70.970 1.00 42.38 197 ALA A CA 1
ATOM 1577 C C . ALA A 1 197 ? -42.828 -44.546 70.431 1.00 42.38 197 ALA A C 1
ATOM 1579 O O . ALA A 1 197 ? -42.496 -43.632 69.678 1.00 42.38 197 ALA A O 1
ATOM 1580 N N . GLY A 1 198 ? -44.102 -44.800 70.752 1.00 36.09 198 GLY A N 1
ATOM 1581 C CA . GLY A 1 198 ? -45.270 -44.018 70.319 1.00 36.09 198 GLY A CA 1
ATOM 1582 C C . GLY A 1 198 ? -45.713 -42.944 71.335 1.00 36.09 198 GLY A C 1
ATOM 1583 O O . GLY A 1 198 ? -44.878 -42.456 72.090 1.00 36.09 198 GLY A O 1
ATOM 1584 N N . PRO A 1 199 ? -47.008 -42.580 71.369 1.00 51.41 199 PRO A N 1
ATOM 1585 C CA . PRO A 1 199 ? -47.511 -41.306 70.843 1.00 51.41 199 PRO A CA 1
ATOM 1586 C C . PRO A 1 199 ? -48.226 -40.454 71.909 1.00 51.41 199 PRO A C 1
ATOM 1588 O O . PRO A 1 199 ? -48.788 -41.008 72.843 1.00 51.41 199 PRO A O 1
ATOM 1591 N N . GLU A 1 200 ? -48.284 -39.135 71.725 1.00 42.62 200 GLU A N 1
ATOM 1592 C CA . GLU A 1 200 ? -49.276 -38.260 72.371 1.00 42.62 200 GLU A CA 1
ATOM 1593 C C . GLU A 1 200 ? -49.692 -37.195 71.343 1.00 42.62 200 GLU A C 1
ATOM 1595 O O . GLU A 1 200 ? -48.866 -36.421 70.850 1.00 42.62 200 GLU A O 1
ATOM 1600 N N . ASP A 1 201 ? -50.971 -37.243 70.982 1.00 42.72 201 ASP A N 1
ATOM 1601 C CA . ASP A 1 201 ? -51.709 -36.270 70.183 1.00 42.72 201 ASP A CA 1
ATOM 1602 C C . ASP A 1 201 ? -51.792 -34.915 70.901 1.00 42.72 201 ASP A C 1
ATOM 1604 O O . ASP A 1 201 ? -51.795 -34.882 72.127 1.00 42.72 201 ASP A O 1
ATOM 1608 N N . LEU A 1 202 ? -51.922 -33.816 70.150 1.00 49.00 202 LEU A N 1
ATOM 1609 C CA . LEU A 1 202 ? -52.788 -32.676 70.487 1.00 49.00 202 LEU A CA 1
ATOM 1610 C C . LEU A 1 202 ? -52.872 -31.722 69.284 1.00 49.00 202 LEU A C 1
ATOM 1612 O O . LEU A 1 202 ? -51.868 -31.305 68.705 1.00 49.00 202 LEU A O 1
ATOM 1616 N N . GLU A 1 203 ? -54.114 -31.451 68.911 1.00 39.94 203 GLU A N 1
ATOM 1617 C CA . GLU A 1 203 ? -54.581 -30.699 67.754 1.00 39.94 203 GLU A CA 1
ATOM 1618 C C . GLU A 1 203 ? -54.488 -29.166 67.940 1.00 39.94 203 GLU A C 1
ATOM 1620 O O . GLU A 1 203 ? -54.502 -28.653 69.057 1.00 39.94 203 GLU A O 1
ATOM 1625 N N . ASP A 1 204 ? -54.499 -28.485 66.789 1.00 38.53 204 ASP A N 1
ATOM 1626 C CA . ASP A 1 204 ? -55.274 -27.276 66.453 1.00 38.53 204 ASP A CA 1
ATOM 1627 C C . ASP A 1 204 ? -54.880 -25.820 66.810 1.00 38.53 204 ASP A C 1
ATOM 1629 O O . ASP A 1 204 ? -54.551 -25.452 67.933 1.00 38.53 204 ASP A O 1
ATOM 1633 N N . ALA A 1 205 ? -55.129 -25.002 65.764 1.00 41.91 205 ALA A N 1
ATOM 1634 C CA . ALA A 1 205 ? -55.501 -23.576 65.669 1.00 41.91 205 ALA A CA 1
ATOM 1635 C C . ALA A 1 205 ? -54.419 -22.510 65.960 1.00 41.91 205 ALA A C 1
ATOM 1637 O O . ALA A 1 205 ? -53.797 -22.496 67.012 1.00 41.91 205 ALA A O 1
ATOM 1638 N N . ASP A 1 206 ? -54.028 -21.629 65.029 1.00 37.56 206 ASP A N 1
ATOM 1639 C CA . ASP A 1 206 ? -54.755 -20.643 64.190 1.00 37.56 206 ASP A CA 1
ATOM 1640 C C . ASP A 1 206 ? -55.225 -19.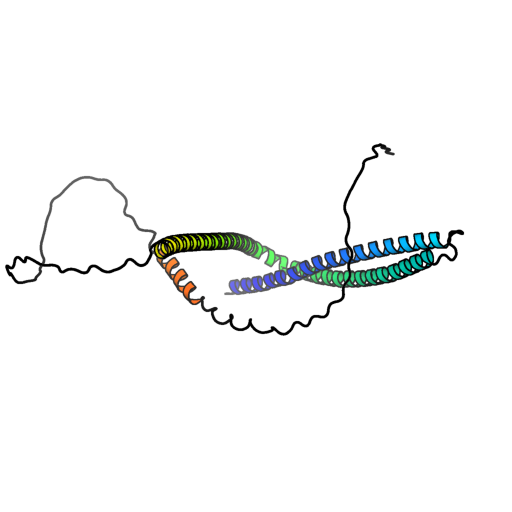367 64.924 1.00 37.56 206 ASP A C 1
ATOM 1642 O O . ASP A 1 206 ? -55.766 -19.411 66.026 1.00 37.56 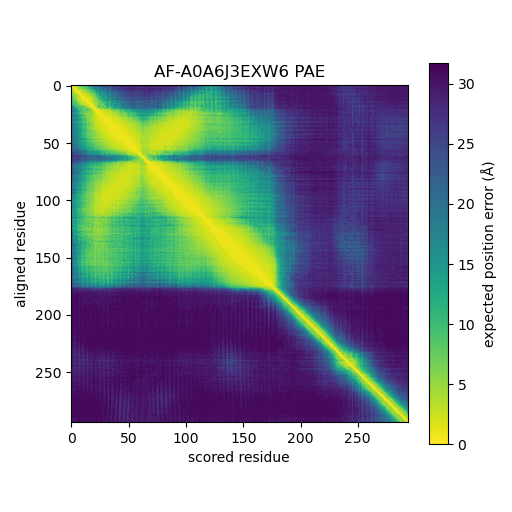206 ASP A O 1
ATOM 1646 N N . SER A 1 207 ? -55.061 -18.239 64.217 1.00 40.28 207 SER A N 1
ATOM 1647 C CA . SER A 1 207 ? -55.372 -16.831 64.526 1.00 40.28 207 SER A CA 1
ATOM 1648 C C . SER A 1 207 ? -54.454 -16.160 65.566 1.00 40.28 207 SER A C 1
ATOM 1650 O O . SER A 1 207 ? -54.127 -16.730 66.593 1.00 40.28 207 SER A O 1
ATOM 1652 N N . GLY A 1 208 ? -53.911 -14.956 65.375 1.00 33.34 208 GLY A N 1
ATOM 1653 C CA . GLY A 1 208 ? -54.389 -13.804 64.618 1.00 33.34 208 GLY A CA 1
ATOM 1654 C C . GLY A 1 208 ? -54.675 -12.654 65.596 1.00 33.34 208 GLY A C 1
ATOM 1655 O O . GLY A 1 208 ? -55.208 -12.897 66.670 1.00 33.34 208 GLY A O 1
ATOM 1656 N N . ILE A 1 209 ? -54.398 -11.418 65.158 1.00 42.53 209 ILE A N 1
ATOM 1657 C CA . ILE A 1 209 ? -54.916 -10.131 65.680 1.00 42.53 209 ILE A CA 1
ATOM 1658 C C . ILE A 1 209 ? -53.990 -9.322 66.620 1.00 42.53 209 ILE A C 1
ATOM 1660 O O . ILE A 1 209 ? -53.806 -9.615 67.794 1.00 42.53 209 ILE A O 1
ATOM 1664 N N . GLU A 1 210 ? -53.424 -8.280 65.997 1.00 37.22 210 GLU A N 1
ATOM 1665 C CA . GLU A 1 210 ? -53.422 -6.844 66.344 1.00 37.22 210 GLU A CA 1
ATOM 1666 C C . GLU A 1 210 ? -53.367 -6.358 67.807 1.00 37.22 210 GLU A C 1
ATOM 1668 O O . GLU A 1 210 ? -54.210 -6.686 68.633 1.00 37.22 210 GLU A O 1
ATOM 1673 N N . GLY A 1 211 ? -52.530 -5.330 68.016 1.00 32.56 211 GLY A N 1
ATOM 1674 C CA . GLY A 1 211 ? -53.070 -4.039 68.461 1.00 32.56 211 GLY A CA 1
ATOM 1675 C C . GLY A 1 211 ? -52.460 -3.381 69.706 1.00 32.56 211 GLY A C 1
ATOM 1676 O O . GLY A 1 211 ? -52.407 -3.973 70.775 1.00 32.56 211 GLY A O 1
ATOM 1677 N N . ALA A 1 212 ? -52.170 -2.085 69.529 1.00 38.50 212 ALA A N 1
ATOM 1678 C CA . ALA A 1 212 ? -52.244 -0.977 70.497 1.00 38.50 212 ALA A CA 1
ATOM 1679 C C . ALA A 1 212 ? -51.061 -0.727 71.464 1.00 38.50 212 ALA A C 1
ATOM 1681 O O . ALA A 1 212 ? -50.702 -1.574 72.269 1.00 38.50 212 ALA A O 1
ATOM 1682 N N . GLU A 1 213 ? -50.319 0.380 71.271 1.00 36.47 213 GLU A N 1
ATOM 1683 C CA . GLU A 1 213 ? -50.447 1.719 71.925 1.00 36.47 213 GLU A CA 1
ATOM 1684 C C . GLU A 1 213 ? -49.668 1.781 73.260 1.00 36.47 213 GLU A C 1
ATOM 1686 O O . GLU A 1 213 ? -49.659 0.819 74.008 1.00 36.47 213 GLU A O 1
ATOM 1691 N N . GLY A 1 214 ? -48.955 2.833 73.674 1.00 33.44 214 GLY A N 1
ATOM 1692 C CA . GLY A 1 214 ? -48.726 4.198 73.203 1.00 33.44 214 GLY A CA 1
ATOM 1693 C C . GLY A 1 214 ? -47.926 4.976 74.281 1.00 33.44 214 GLY A C 1
ATOM 1694 O O . GLY A 1 214 ? -47.820 4.491 75.403 1.00 33.44 214 GLY A O 1
ATOM 1695 N N . ALA A 1 215 ? -47.413 6.167 73.915 1.00 36.91 215 ALA A N 1
ATOM 1696 C CA . ALA A 1 215 ? -46.969 7.319 74.746 1.00 36.91 215 ALA A CA 1
ATOM 1697 C C . ALA A 1 215 ? -45.900 7.100 75.857 1.00 36.91 215 ALA A C 1
ATOM 1699 O O . ALA A 1 215 ? -45.921 6.118 76.576 1.00 36.91 215 ALA A O 1
ATOM 1700 N N . GLY A 1 216 ? -44.942 7.981 76.166 1.00 30.97 216 GLY A N 1
ATOM 1701 C CA . GLY A 1 216 ? -44.590 9.357 75.802 1.00 30.97 216 GLY A CA 1
ATOM 1702 C C . GLY A 1 216 ? -43.583 9.903 76.851 1.00 30.97 216 GLY A C 1
ATOM 1703 O O . GLY A 1 216 ? -43.406 9.262 77.885 1.00 30.97 216 GLY A O 1
ATOM 1704 N N . LEU A 1 217 ? -43.000 11.089 76.588 1.00 36.25 217 LEU A N 1
ATOM 1705 C CA . LEU A 1 217 ? -42.305 12.057 77.486 1.00 36.25 217 LEU A CA 1
ATOM 1706 C C . LEU A 1 217 ? -40.807 12.380 77.211 1.00 36.25 217 LEU A C 1
ATOM 1708 O O . LEU A 1 217 ? -39.908 11.672 77.648 1.00 36.25 217 LEU A O 1
ATOM 1712 N N . GLU A 1 218 ? -40.632 13.513 76.511 1.00 37.00 218 GLU A N 1
ATOM 1713 C CA . GLU A 1 218 ? -39.888 14.760 76.840 1.00 37.00 218 GLU A CA 1
ATOM 1714 C C . GLU A 1 218 ? -38.343 14.865 77.005 1.00 37.00 218 GLU A C 1
ATOM 1716 O O . GLU A 1 218 ? -37.702 14.177 77.791 1.00 37.00 218 GLU A O 1
ATOM 1721 N N . GLU A 1 219 ? -37.855 15.924 76.327 1.00 35.56 219 GLU A N 1
ATOM 1722 C CA . GLU A 1 219 ? -36.756 16.882 76.595 1.00 35.56 219 GLU A CA 1
ATOM 1723 C C . GLU A 1 219 ? -35.249 16.550 76.423 1.00 35.56 219 GLU A C 1
ATOM 1725 O O . GLU A 1 219 ? -34.649 15.797 77.184 1.00 35.56 219 GLU A O 1
ATOM 1730 N N . GLY A 1 220 ? -34.584 17.308 75.521 1.00 32.72 220 GLY A N 1
ATOM 1731 C CA . GLY A 1 220 ? -33.211 17.802 75.746 1.00 32.72 220 GLY A CA 1
ATOM 1732 C C . GLY A 1 220 ? -32.222 17.872 74.559 1.00 32.72 220 GLY A C 1
ATOM 1733 O O . GLY A 1 220 ? -31.571 16.889 74.237 1.00 32.72 220 GLY A O 1
ATOM 1734 N N . SER A 1 221 ? -31.963 19.101 74.081 1.00 32.19 221 SER A N 1
ATOM 1735 C CA . SER A 1 221 ? -30.676 19.632 73.561 1.00 32.19 221 SER A CA 1
ATOM 1736 C C . SER A 1 221 ? -30.310 19.593 72.055 1.00 32.19 221 SER A C 1
ATOM 1738 O O . SER A 1 221 ? -29.979 18.571 71.467 1.00 32.19 221 SER A O 1
ATOM 1740 N N . SER A 1 222 ? -30.230 20.817 71.516 1.00 36.06 222 SER A N 1
ATOM 1741 C CA . SER A 1 222 ? -29.527 21.380 70.348 1.00 36.06 222 SER A CA 1
ATOM 1742 C C . SER A 1 222 ? -28.381 20.605 69.671 1.00 36.06 222 SER A C 1
ATOM 1744 O O . SER A 1 222 ? -27.379 20.317 70.321 1.00 36.06 222 SER A O 1
ATOM 1746 N N . LEU A 1 223 ? -28.457 20.475 68.332 1.00 34.00 223 LEU A N 1
ATOM 1747 C CA . LEU A 1 223 ? -27.483 20.940 67.309 1.00 34.00 223 LEU A CA 1
ATOM 1748 C C . LEU A 1 223 ? -27.914 20.458 65.897 1.00 34.00 223 LEU A C 1
ATOM 1750 O O . LEU A 1 223 ? -28.097 19.269 65.668 1.00 34.00 223 LEU A O 1
ATOM 1754 N N . GLU A 1 224 ? -28.082 21.387 64.953 1.00 36.69 224 GLU A N 1
ATOM 1755 C CA . GLU A 1 224 ? -28.265 21.151 63.499 1.00 36.69 224 GLU A CA 1
A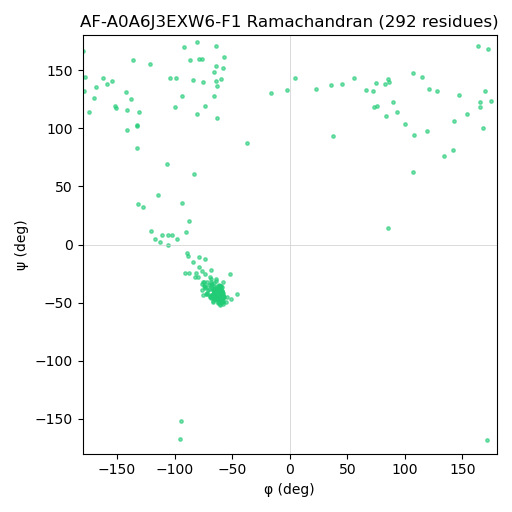TOM 1756 C C . GLU A 1 224 ? -26.905 20.886 62.788 1.00 36.69 224 GLU A C 1
ATOM 1758 O O . GLU A 1 224 ? -25.877 21.162 63.416 1.00 36.69 224 GLU A O 1
ATOM 1763 N N . PRO A 1 225 ? -26.817 20.521 61.475 1.00 44.66 225 PRO A N 1
ATOM 1764 C CA . PRO A 1 225 ? -27.845 20.067 60.511 1.00 44.66 225 PRO A CA 1
ATOM 1765 C C . PRO A 1 225 ? -27.446 18.848 59.625 1.00 44.66 225 PRO A C 1
ATOM 1767 O O . PRO A 1 225 ? -26.274 18.642 59.313 1.00 44.66 225 PRO A O 1
ATOM 1770 N N . GLY A 1 226 ? -28.440 18.131 59.070 1.00 29.25 226 GLY A N 1
ATOM 1771 C CA . GLY A 1 226 ? -28.291 17.441 57.770 1.00 29.25 226 GLY A CA 1
ATOM 1772 C C . GLY A 1 226 ? -29.173 16.200 57.520 1.00 29.25 226 GLY A C 1
ATOM 1773 O O . GLY A 1 226 ? -28.917 15.161 58.125 1.00 29.25 226 GLY A O 1
ATOM 1774 N N . PRO A 1 227 ? -30.141 16.247 56.577 1.00 39.88 227 PRO A N 1
ATOM 1775 C CA . PRO A 1 227 ? -30.762 15.060 55.985 1.00 39.88 227 PRO A CA 1
ATOM 1776 C C . PRO A 1 227 ? -30.250 14.775 54.550 1.00 39.88 227 PRO A C 1
ATOM 1778 O O . PRO A 1 227 ? -29.985 15.692 53.774 1.00 39.88 227 PRO A O 1
ATOM 1781 N N . ALA A 1 228 ? -30.106 13.482 54.227 1.00 47.91 228 ALA A N 1
ATOM 1782 C CA . ALA A 1 228 ? -29.643 12.887 52.956 1.00 47.91 228 ALA A CA 1
ATOM 1783 C C . ALA A 1 228 ? -30.575 13.172 51.743 1.00 47.91 228 ALA A C 1
ATOM 1785 O O . ALA A 1 228 ? -31.669 13.702 51.959 1.00 47.91 228 ALA A O 1
ATOM 1786 N N . PRO A 1 229 ? -30.195 12.850 50.475 1.00 48.84 229 PRO A N 1
ATOM 1787 C CA . PRO A 1 229 ? -30.489 11.497 49.948 1.00 48.84 229 PRO A CA 1
ATOM 1788 C C . PRO A 1 229 ? -29.567 10.946 48.817 1.00 48.84 229 PRO A C 1
ATOM 1790 O O . PRO A 1 229 ? -29.182 11.639 47.881 1.00 48.84 229 PRO A O 1
ATOM 1793 N N . ASP A 1 230 ? -29.264 9.651 48.904 1.00 50.75 230 ASP A N 1
ATOM 1794 C CA . ASP A 1 230 ? -29.444 8.588 47.895 1.00 50.75 230 ASP A CA 1
ATOM 1795 C C . ASP A 1 230 ? -29.209 8.912 46.397 1.00 50.75 230 ASP A C 1
ATOM 1797 O O . ASP A 1 230 ? -30.133 9.251 45.655 1.00 50.75 230 ASP A O 1
ATOM 1801 N N . THR A 1 231 ? -27.986 8.678 45.901 1.00 48.97 231 THR A N 1
ATOM 1802 C CA . THR A 1 231 ? -27.596 8.943 44.496 1.00 48.97 231 THR A CA 1
ATOM 1803 C C . THR A 1 231 ? -27.533 7.708 43.581 1.00 48.97 231 THR A C 1
ATOM 1805 O O . THR A 1 231 ? -27.119 7.841 42.436 1.00 48.97 231 THR A O 1
ATOM 1808 N N . ASP A 1 232 ? -27.962 6.509 43.994 1.00 53.66 232 ASP A N 1
ATOM 1809 C CA . ASP A 1 232 ? -27.578 5.283 43.254 1.00 53.66 232 ASP A CA 1
ATOM 1810 C C . ASP A 1 232 ? -28.712 4.416 42.675 1.00 53.66 232 ASP A C 1
ATOM 1812 O O . ASP A 1 232 ? -28.464 3.325 42.160 1.00 53.66 232 ASP A O 1
ATOM 1816 N N . THR A 1 233 ? -29.959 4.888 42.637 1.00 49.72 233 THR A N 1
ATOM 1817 C CA . THR A 1 233 ? -31.067 4.088 42.066 1.00 49.72 233 THR A CA 1
ATOM 1818 C C . THR A 1 233 ? -31.314 4.323 40.571 1.00 49.72 233 THR A C 1
ATOM 1820 O O . THR A 1 233 ? -31.778 3.414 39.881 1.00 49.72 233 THR A O 1
ATOM 1823 N N . LEU A 1 234 ? -30.938 5.481 40.011 1.00 49.53 234 LEU A N 1
ATOM 1824 C CA . LEU A 1 234 ? -31.127 5.775 38.578 1.00 49.53 234 LEU A CA 1
ATOM 1825 C C . LEU A 1 234 ? -30.031 5.171 37.680 1.00 49.53 234 LEU A C 1
ATOM 1827 O O . LEU A 1 234 ? -30.276 4.874 36.509 1.00 49.53 234 LEU A O 1
ATOM 1831 N N . SER A 1 235 ? -28.841 4.926 38.234 1.00 59.12 235 SER A N 1
ATOM 1832 C CA . SER A 1 235 ? -27.686 4.392 37.496 1.00 59.12 235 SER A CA 1
ATOM 1833 C C . SER A 1 235 ? -27.833 2.895 37.169 1.00 59.12 235 SER A C 1
ATOM 1835 O O . SER A 1 235 ? -27.444 2.428 36.096 1.00 59.12 235 SER A O 1
ATOM 1837 N N . LEU A 1 236 ? -28.499 2.133 38.043 1.00 52.47 236 LEU A N 1
ATOM 1838 C CA . LEU A 1 236 ? -28.700 0.691 37.863 1.00 52.47 236 LEU A CA 1
ATOM 1839 C C . LEU A 1 236 ? -29.837 0.345 36.890 1.00 52.47 236 LEU A C 1
ATOM 1841 O O . LEU A 1 236 ? -29.775 -0.688 36.223 1.00 52.47 236 LEU A O 1
ATOM 1845 N N . LEU A 1 237 ? -30.849 1.209 36.755 1.00 57.09 237 LEU A N 1
ATOM 1846 C CA . LEU A 1 237 ? -31.950 1.004 35.802 1.00 57.09 237 LEU A CA 1
ATOM 1847 C C . LEU A 1 237 ? -31.496 1.216 34.345 1.00 57.09 237 LEU A C 1
ATOM 1849 O O . LEU A 1 237 ? -31.947 0.505 33.446 1.00 57.09 237 LEU A O 1
ATOM 1853 N N . SER A 1 238 ? -30.536 2.120 34.118 1.0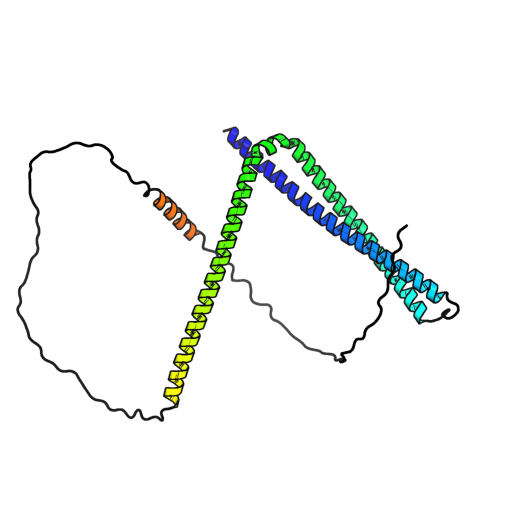0 64.88 238 SER A N 1
ATOM 1854 C CA . SER A 1 238 ? -29.946 2.375 32.796 1.00 64.88 238 SER A CA 1
ATOM 1855 C C . SER A 1 238 ? -29.080 1.201 32.309 1.00 64.88 238 SER A C 1
ATOM 1857 O O . SER A 1 238 ? -29.251 0.715 31.191 1.00 64.88 238 SER A O 1
ATOM 1859 N N . LEU A 1 239 ? -28.226 0.644 33.176 1.00 55.84 239 LEU A N 1
ATOM 1860 C CA . LEU A 1 239 ? -27.349 -0.484 32.827 1.00 55.84 239 LEU A CA 1
ATOM 1861 C C . LEU A 1 239 ? -28.108 -1.796 32.580 1.00 55.84 239 LEU A C 1
ATOM 1863 O O . LEU A 1 239 ? -27.749 -2.561 31.685 1.00 55.84 239 LEU A O 1
ATOM 1867 N N . ARG A 1 240 ? -29.192 -2.047 33.323 1.00 61.50 240 ARG A N 1
ATOM 1868 C CA . ARG A 1 240 ? -30.031 -3.243 33.135 1.00 61.50 240 ARG A CA 1
ATOM 1869 C C . ARG A 1 240 ? -30.795 -3.212 31.807 1.00 61.50 240 ARG A C 1
ATOM 1871 O O . ARG A 1 240 ? -30.984 -4.253 31.185 1.00 61.50 240 ARG A O 1
ATOM 1878 N N . THR A 1 241 ? -31.174 -2.017 31.355 1.00 69.00 241 THR A N 1
ATOM 1879 C CA . THR A 1 241 ? -31.878 -1.795 30.082 1.00 69.00 241 THR A CA 1
ATOM 1880 C C . THR A 1 241 ? -30.949 -2.017 28.887 1.00 69.00 241 THR A C 1
ATOM 1882 O O . THR A 1 241 ? -31.317 -2.715 27.947 1.00 69.00 241 THR A O 1
ATOM 1885 N N . VAL A 1 242 ? -29.706 -1.526 28.957 1.00 60.81 242 VAL A N 1
ATOM 1886 C CA . VAL A 1 242 ? -28.694 -1.746 27.907 1.00 60.81 242 VAL A CA 1
ATOM 1887 C C . VAL A 1 242 ? -28.285 -3.223 27.817 1.00 60.81 242 VAL A C 1
ATOM 1889 O O . VAL A 1 242 ? -28.141 -3.759 26.720 1.00 60.81 242 VAL A O 1
ATOM 1892 N N . ALA A 1 243 ? -28.163 -3.914 28.956 1.00 58.72 243 ALA A N 1
ATOM 1893 C CA . ALA A 1 243 ? -27.877 -5.350 28.986 1.00 58.72 243 ALA A CA 1
ATOM 1894 C C . ALA A 1 243 ? -29.022 -6.204 28.405 1.00 58.72 243 ALA A C 1
ATOM 1896 O O . ALA A 1 243 ? -28.762 -7.230 27.779 1.00 58.72 243 ALA A O 1
ATOM 1897 N N . SER A 1 244 ? -30.279 -5.773 28.567 1.00 62.81 244 SER A N 1
ATOM 1898 C CA . SER A 1 244 ? -31.445 -6.486 28.032 1.00 62.81 244 SER A CA 1
ATOM 1899 C C . SER A 1 244 ? -31.599 -6.354 26.510 1.00 62.81 244 SER A C 1
ATOM 1901 O O . SER A 1 244 ? -32.182 -7.244 25.891 1.00 62.81 244 SER A O 1
ATOM 1903 N N . ASP A 1 245 ? -31.077 -5.287 25.896 1.00 55.16 245 ASP A N 1
ATOM 1904 C CA . ASP A 1 245 ? -31.141 -5.077 24.440 1.00 55.16 245 ASP A CA 1
ATOM 1905 C C . ASP A 1 245 ? -30.045 -5.843 23.678 1.00 55.16 245 ASP A C 1
ATOM 1907 O O . ASP A 1 245 ? -30.256 -6.282 22.547 1.00 55.16 245 ASP A O 1
ATOM 1911 N N . LEU A 1 246 ? -28.899 -6.103 24.317 1.00 52.91 246 LEU A N 1
ATOM 1912 C CA . LEU A 1 246 ? -27.806 -6.898 23.738 1.00 52.91 246 LEU A CA 1
ATOM 1913 C C . LEU A 1 246 ? -28.152 -8.387 23.575 1.00 52.91 246 LEU A C 1
ATOM 1915 O O . LEU A 1 246 ? -27.585 -9.050 22.710 1.00 52.91 246 LEU A O 1
ATOM 1919 N N . GLN A 1 247 ? -29.125 -8.905 24.330 1.00 54.28 247 GLN A N 1
ATOM 1920 C CA . GLN A 1 247 ? -29.580 -10.295 24.210 1.00 54.28 247 GLN A CA 1
ATOM 1921 C C . GLN A 1 247 ? -30.419 -10.555 22.939 1.00 54.28 247 GLN A C 1
ATOM 1923 O O . GLN A 1 247 ? -30.642 -11.706 22.573 1.00 54.28 247 GLN A O 1
ATOM 1928 N N . LYS A 1 248 ? -30.870 -9.507 22.230 1.00 52.56 248 LYS A N 1
ATOM 1929 C CA . LYS A 1 248 ? -31.656 -9.640 20.986 1.00 52.56 248 LYS A CA 1
ATOM 1930 C C . LYS A 1 248 ? -30.823 -9.734 19.705 1.00 52.56 248 LYS A C 1
ATOM 1932 O O . LYS A 1 248 ? -31.384 -10.051 18.659 1.00 52.56 248 LYS A O 1
ATOM 1937 N N . CYS A 1 249 ? -29.513 -9.496 19.762 1.00 48.34 249 CYS A N 1
ATOM 1938 C CA . CYS A 1 249 ? -28.655 -9.483 18.571 1.00 48.34 249 CYS A CA 1
ATOM 1939 C C . CYS A 1 249 ? -27.894 -10.797 18.322 1.00 48.34 249 CYS A C 1
ATOM 1941 O O . CYS A 1 249 ? -27.119 -10.869 17.373 1.00 48.34 249 CYS A O 1
ATOM 1943 N N . ASP A 1 250 ? -28.131 -11.842 19.117 1.00 50.44 250 ASP A N 1
ATOM 1944 C CA . ASP A 1 250 ? -27.354 -13.091 19.077 1.00 50.44 250 ASP A CA 1
ATOM 1945 C C . ASP A 1 250 ? -27.965 -14.183 18.171 1.00 50.44 250 ASP A C 1
ATOM 1947 O O . ASP A 1 250 ? -27.911 -15.372 18.463 1.00 50.44 250 ASP A O 1
ATOM 1951 N N . SER A 1 251 ? -28.578 -13.796 17.047 1.00 48.62 251 SER A N 1
ATOM 1952 C CA . SER A 1 251 ? -29.098 -14.748 16.049 1.00 48.62 251 SER A CA 1
ATOM 1953 C C . SER A 1 251 ? -28.228 -14.774 14.789 1.00 48.62 251 SER A C 1
ATOM 1955 O O . SER A 1 251 ? -28.633 -14.350 13.710 1.00 48.62 251 SER A O 1
ATOM 1957 N N . VAL A 1 252 ? -27.006 -15.303 14.912 1.00 50.03 252 VAL A N 1
ATOM 1958 C CA . VAL A 1 252 ? -26.134 -15.632 13.762 1.00 50.03 252 VAL A CA 1
ATOM 1959 C C . VAL A 1 252 ? -25.910 -17.150 13.661 1.00 50.03 252 VAL A C 1
ATOM 1961 O O . VAL A 1 252 ? -24.814 -17.625 13.379 1.00 50.03 252 VAL A O 1
ATOM 1964 N N . GLU A 1 253 ? -26.965 -17.947 13.856 1.00 58.59 253 GLU A N 1
ATOM 1965 C CA . GLU A 1 253 ? -26.911 -19.418 13.741 1.00 58.59 253 GLU A CA 1
ATOM 1966 C C . GLU A 1 253 ? -27.202 -19.979 12.331 1.00 58.59 253 GLU A C 1
ATOM 1968 O O . GLU A 1 253 ? -27.319 -21.188 12.164 1.00 58.59 253 GLU A O 1
ATOM 1973 N N . HIS A 1 254 ? -27.261 -19.160 11.273 1.00 51.72 254 HIS A N 1
ATOM 1974 C CA . HIS A 1 254 ? -27.680 -19.650 9.942 1.00 51.72 254 HIS A CA 1
ATOM 1975 C C . HIS A 1 254 ? -26.611 -19.670 8.837 1.00 51.72 254 HIS A C 1
ATOM 1977 O O . HIS A 1 254 ? -26.916 -20.084 7.722 1.00 51.72 254 HIS A O 1
ATOM 1983 N N . LEU A 1 255 ? -25.352 -19.297 9.099 1.00 51.69 255 LEU A N 1
ATOM 1984 C CA . LEU A 1 255 ? -24.311 -19.270 8.049 1.00 51.69 255 LEU A CA 1
ATOM 1985 C C . LEU A 1 255 ? -23.275 -20.402 8.120 1.00 51.69 255 LEU A C 1
ATOM 1987 O O . LEU A 1 255 ? -22.331 -20.422 7.335 1.00 51.69 255 LEU A O 1
ATOM 1991 N N . ARG A 1 256 ? -23.466 -21.404 8.984 1.00 52.56 256 ARG A N 1
ATOM 1992 C CA . ARG A 1 256 ? -22.546 -22.553 9.098 1.00 52.56 256 ARG A CA 1
ATOM 1993 C C . ARG A 1 256 ? -22.852 -23.716 8.138 1.00 52.56 256 ARG A C 1
ATOM 1995 O O . ARG A 1 256 ? -22.438 -24.838 8.393 1.00 52.56 256 ARG A O 1
ATOM 2002 N N . GLY A 1 257 ? -23.589 -23.468 7.055 1.00 47.47 257 GLY A N 1
ATOM 2003 C CA . GLY A 1 257 ? -24.161 -24.526 6.213 1.00 47.47 257 GLY A CA 1
ATOM 2004 C C . GLY A 1 257 ? -23.511 -24.789 4.851 1.00 47.47 257 GLY A C 1
ATOM 2005 O O . GLY A 1 257 ? -24.012 -25.654 4.148 1.00 47.47 257 GLY A O 1
ATOM 2006 N N . LEU A 1 258 ? -22.456 -24.075 4.431 1.00 46.47 258 LEU A N 1
ATOM 2007 C CA . LEU A 1 258 ? -21.911 -24.206 3.060 1.00 46.47 258 LEU A CA 1
ATOM 2008 C C . LEU A 1 258 ? -20.387 -24.380 2.991 1.00 46.47 258 LEU A C 1
ATOM 2010 O O . LEU A 1 258 ? -19.741 -23.901 2.064 1.00 46.47 258 LEU A O 1
ATOM 2014 N N . SER A 1 259 ? -19.797 -25.079 3.953 1.00 48.47 259 SER A N 1
ATOM 2015 C CA . SER A 1 259 ? -18.416 -25.539 3.823 1.00 48.47 259 SER A CA 1
ATOM 2016 C C . SER A 1 259 ? -18.363 -27.001 4.209 1.00 48.47 259 SER A C 1
ATOM 2018 O O . SER A 1 259 ? -18.088 -27.277 5.364 1.00 48.47 259 SER A O 1
ATOM 2020 N N . ASP A 1 260 ? -18.692 -27.883 3.262 1.00 46.75 260 ASP A N 1
ATOM 2021 C CA . ASP A 1 260 ? -18.150 -29.242 3.142 1.00 46.75 260 ASP A CA 1
ATOM 2022 C C . ASP A 1 260 ? -18.669 -29.886 1.843 1.00 46.75 260 ASP A C 1
ATOM 2024 O O . ASP A 1 260 ? -19.870 -30.087 1.696 1.00 46.75 260 ASP A O 1
ATOM 2028 N N . HIS A 1 261 ? -17.745 -30.154 0.908 1.00 49.88 261 HIS A N 1
ATOM 2029 C CA . HIS A 1 261 ? -17.746 -31.163 -0.175 1.00 49.88 261 HIS A CA 1
ATOM 2030 C C . HIS A 1 261 ? -17.125 -30.648 -1.486 1.00 49.88 261 HIS A C 1
ATOM 2032 O O . HIS A 1 261 ? -17.830 -30.350 -2.443 1.00 49.88 261 HIS A O 1
ATOM 2038 N N . VAL A 1 262 ? -15.789 -30.662 -1.567 1.00 38.22 262 VAL A N 1
ATOM 2039 C CA . VAL A 1 262 ? -15.068 -31.105 -2.777 1.00 38.22 262 VAL A CA 1
ATOM 2040 C C . VAL A 1 262 ? -13.843 -31.896 -2.312 1.00 38.22 262 VAL A C 1
ATOM 2042 O O . VAL A 1 262 ? -12.827 -31.337 -1.912 1.00 38.22 262 VAL A O 1
ATOM 2045 N N . SER A 1 263 ? -13.982 -33.218 -2.327 1.00 44.03 263 SER A N 1
ATOM 2046 C CA . SER A 1 263 ? -12.914 -34.202 -2.173 1.00 44.03 263 SER A CA 1
ATOM 2047 C C . SER A 1 263 ? -13.109 -35.222 -3.289 1.00 44.03 263 SER A C 1
ATOM 2049 O O . SER A 1 263 ? -14.056 -35.993 -3.212 1.00 44.03 263 SER A O 1
ATOM 2051 N N . LEU A 1 264 ? -12.285 -35.129 -4.335 1.00 38.28 264 LEU A N 1
ATOM 2052 C CA . LEU A 1 264 ? -11.967 -36.097 -5.402 1.00 38.28 264 LEU A CA 1
ATOM 2053 C C . LEU A 1 264 ? -10.729 -35.488 -6.100 1.00 38.28 264 LEU A C 1
ATOM 2055 O O . LEU A 1 264 ? -10.717 -34.285 -6.334 1.00 38.28 264 LEU A O 1
ATOM 2059 N N . ASP A 1 265 ? -9.638 -36.141 -6.471 1.00 34.25 265 ASP A N 1
ATOM 2060 C CA . ASP A 1 265 ? -9.183 -37.521 -6.394 1.00 34.25 265 ASP A CA 1
ATOM 2061 C C . ASP A 1 265 ? -7.659 -37.461 -6.610 1.00 34.25 265 ASP A C 1
ATOM 2063 O O . ASP A 1 265 ? -7.162 -36.635 -7.383 1.00 34.25 265 ASP A O 1
ATOM 2067 N N . GLY A 1 266 ? -6.909 -38.312 -5.914 1.00 38.03 266 GLY A N 1
ATOM 2068 C CA . GLY A 1 266 ? -5.473 -38.474 -6.113 1.00 38.03 266 GLY A CA 1
ATOM 2069 C C . GLY A 1 266 ? -5.189 -39.616 -7.085 1.00 38.03 266 GLY A C 1
ATOM 2070 O O . GLY A 1 266 ? -5.626 -40.738 -6.852 1.00 38.03 266 GLY A O 1
ATOM 2071 N N . GLN A 1 267 ? -4.394 -39.355 -8.125 1.00 35.66 267 GLN A N 1
ATOM 2072 C CA . GLN A 1 267 ? -3.743 -40.401 -8.913 1.00 35.66 267 GLN A CA 1
ATOM 2073 C C . GLN A 1 267 ? -2.252 -40.068 -9.059 1.00 35.66 267 GLN A C 1
ATOM 2075 O O . GLN A 1 267 ? -1.866 -39.070 -9.669 1.00 35.66 267 GLN A O 1
ATOM 2080 N N . GLU A 1 268 ? -1.429 -40.920 -8.451 1.00 39.97 268 GLU A N 1
ATOM 2081 C CA . GLU A 1 268 ? 0.024 -40.989 -8.592 1.00 39.97 268 GLU A CA 1
ATOM 2082 C C . GLU A 1 268 ? 0.451 -41.248 -10.041 1.00 39.97 268 GLU A C 1
ATOM 2084 O O . GLU A 1 268 ? -0.117 -42.126 -10.681 1.00 39.97 268 GLU A O 1
ATOM 2089 N N . LEU A 1 269 ? 1.545 -40.618 -10.484 1.00 40.19 269 LEU A N 1
ATOM 2090 C CA . LEU A 1 269 ? 2.626 -41.286 -11.220 1.00 40.19 269 LEU A CA 1
ATOM 2091 C C . LEU A 1 269 ? 3.941 -40.534 -10.968 1.00 40.19 269 LEU A C 1
ATOM 2093 O O . LEU A 1 269 ? 4.075 -39.348 -11.261 1.00 40.19 269 LEU A O 1
ATOM 2097 N N . GLY A 1 270 ? 4.908 -41.240 -10.381 1.00 35.19 270 GLY A N 1
ATOM 2098 C CA . GLY A 1 270 ? 6.228 -40.718 -10.056 1.00 35.19 270 GLY A CA 1
ATOM 2099 C C . GLY A 1 270 ? 7.237 -40.826 -11.196 1.00 35.19 270 GLY A C 1
ATOM 2100 O O . GLY A 1 270 ? 7.159 -41.713 -12.040 1.00 35.19 270 GLY A O 1
ATOM 2101 N N . THR A 1 271 ? 8.280 -40.000 -11.118 1.00 35.75 271 THR A N 1
ATOM 2102 C CA . THR A 1 271 ? 9.595 -40.302 -11.694 1.00 35.75 271 THR A CA 1
ATOM 2103 C C . THR A 1 271 ? 10.709 -39.800 -10.780 1.00 35.75 271 THR A C 1
ATOM 2105 O O . THR A 1 271 ? 10.699 -38.674 -10.291 1.00 35.75 271 THR A O 1
ATOM 2108 N N . ARG A 1 272 ? 11.652 -40.713 -10.546 1.00 38.69 272 ARG A N 1
ATOM 2109 C CA . ARG A 1 272 ? 12.852 -40.655 -9.703 1.00 38.69 272 ARG A CA 1
ATOM 2110 C C . ARG A 1 272 ? 13.888 -39.645 -10.210 1.00 38.69 272 ARG A C 1
ATOM 2112 O O . ARG A 1 272 ? 14.087 -39.553 -11.413 1.00 38.69 272 ARG A O 1
ATOM 2119 N N . SER A 1 273 ? 14.641 -39.053 -9.279 1.00 35.62 273 SER A N 1
ATOM 2120 C CA . SER A 1 273 ? 16.120 -38.911 -9.248 1.00 35.62 273 SER A CA 1
ATOM 2121 C C . SER A 1 273 ? 16.450 -37.843 -8.186 1.00 35.62 273 SER A C 1
ATOM 2123 O O . SER A 1 273 ? 15.885 -36.763 -8.238 1.00 35.62 273 SER A O 1
ATOM 2125 N N . GLY A 1 274 ? 17.241 -38.026 -7.125 1.00 34.69 274 GLY A N 1
ATOM 2126 C CA . GLY A 1 274 ? 18.403 -38.884 -6.930 1.00 34.69 274 GLY A CA 1
ATOM 2127 C C . GLY A 1 274 ? 19.669 -38.014 -6.880 1.00 34.69 274 GLY A C 1
ATOM 2128 O O . GLY A 1 274 ? 20.225 -37.716 -7.925 1.00 34.69 274 GLY A O 1
ATOM 2129 N N . GLY A 1 275 ? 20.145 -37.609 -5.690 1.00 33.16 275 GLY A N 1
ATOM 2130 C CA . GLY A 1 275 ? 21.458 -36.948 -5.566 1.00 33.16 275 GLY A CA 1
ATOM 2131 C C . GLY A 1 275 ? 21.745 -36.277 -4.221 1.00 33.16 275 GLY A C 1
ATOM 2132 O O . GLY A 1 275 ? 21.286 -35.177 -3.958 1.00 33.16 275 GLY A O 1
ATOM 2133 N N . ARG A 1 276 ? 22.516 -36.961 -3.371 1.00 40.12 276 ARG A N 1
ATOM 2134 C CA . ARG A 1 276 ? 22.997 -36.563 -2.033 1.00 40.12 276 ARG A CA 1
ATOM 2135 C C . ARG A 1 276 ? 24.369 -35.859 -2.080 1.00 40.12 276 ARG A C 1
ATOM 2137 O O . ARG A 1 276 ? 25.119 -36.080 -3.022 1.00 40.12 276 ARG A O 1
ATOM 2144 N N . ARG A 1 277 ? 24.736 -35.298 -0.908 1.00 38.78 277 ARG A N 1
ATOM 2145 C CA . ARG A 1 277 ? 26.076 -34.927 -0.366 1.00 38.78 277 ARG A CA 1
ATOM 2146 C C . ARG A 1 277 ? 26.592 -33.544 -0.779 1.00 38.78 277 ARG A C 1
ATOM 2148 O O . ARG A 1 277 ? 26.403 -33.135 -1.905 1.00 38.78 277 ARG A O 1
ATOM 2155 N N . GLY A 1 278 ? 27.278 -32.796 0.080 1.00 33.41 278 GLY A N 1
ATOM 2156 C CA . GLY A 1 278 ? 27.837 -33.108 1.392 1.00 33.41 278 GLY A CA 1
ATOM 2157 C C . GLY A 1 278 ? 28.533 -31.875 1.977 1.00 33.41 278 GLY A C 1
ATOM 2158 O O . GLY A 1 278 ? 28.744 -30.877 1.301 1.00 33.41 278 GLY A O 1
ATOM 2159 N N . SER A 1 279 ? 28.815 -31.982 3.261 1.00 40.09 279 SER A N 1
ATOM 2160 C CA . SER A 1 279 ? 29.329 -31.001 4.207 1.00 40.09 279 SER A CA 1
ATOM 2161 C C . SER A 1 279 ? 30.830 -30.682 4.092 1.00 40.09 279 SER A C 1
ATOM 2163 O O . SER A 1 279 ? 31.612 -31.538 3.691 1.00 40.09 279 SER A O 1
ATOM 2165 N N . ASP A 1 280 ? 31.181 -29.516 4.651 1.00 39.16 280 ASP A N 1
ATOM 2166 C CA . ASP A 1 280 ? 32.326 -29.257 5.548 1.00 39.16 280 ASP A CA 1
ATOM 2167 C C . ASP A 1 280 ? 33.569 -28.484 5.045 1.00 39.16 280 ASP A C 1
ATOM 2169 O O . ASP A 1 280 ? 34.040 -28.622 3.919 1.00 39.16 280 ASP A O 1
ATOM 2173 N N . SER A 1 281 ? 34.131 -27.756 6.020 1.00 38.66 281 SER A N 1
ATOM 2174 C CA . SER A 1 281 ? 35.471 -27.170 6.176 1.00 38.66 281 SER A CA 1
ATOM 2175 C C . SER A 1 281 ? 35.745 -25.749 5.655 1.00 38.66 281 SER A C 1
ATOM 2177 O O . SER A 1 281 ? 35.581 -25.414 4.486 1.00 38.66 281 SER A O 1
ATOM 2179 N N . GLY A 1 282 ? 36.187 -24.895 6.589 1.00 35.56 282 GLY A N 1
ATOM 2180 C CA . GLY A 1 282 ? 36.653 -23.531 6.344 1.00 35.56 282 GLY A CA 1
ATOM 2181 C C . GLY A 1 282 ? 38.169 -23.410 6.197 1.00 35.56 282 GLY A C 1
ATOM 2182 O O . GLY A 1 282 ? 38.859 -24.412 6.085 1.00 35.56 282 GLY A O 1
ATOM 2183 N N . VAL A 1 283 ? 38.666 -22.164 6.233 1.00 40.03 283 VAL A N 1
ATOM 2184 C CA . VAL A 1 283 ? 39.927 -21.693 6.851 1.00 40.03 283 VAL A CA 1
ATOM 2185 C C . VAL A 1 283 ? 40.211 -20.239 6.424 1.00 40.03 283 VAL A C 1
ATOM 2187 O O . VAL A 1 283 ? 40.133 -19.872 5.260 1.00 40.03 283 VAL A O 1
ATOM 2190 N N . ARG A 1 284 ? 40.529 -19.439 7.450 1.00 42.94 284 ARG A N 1
ATOM 2191 C CA . ARG A 1 284 ? 41.341 -18.208 7.558 1.00 42.94 284 ARG A CA 1
ATOM 2192 C C . ARG A 1 284 ? 41.942 -17.549 6.300 1.00 42.94 284 ARG A C 1
ATOM 2194 O O . ARG A 1 284 ? 42.687 -18.178 5.561 1.00 42.94 284 ARG A O 1
ATOM 2201 N N . GLY A 1 285 ? 41.950 -16.210 6.348 1.00 34.91 285 GLY A N 1
ATOM 2202 C CA . GLY A 1 285 ? 43.178 -15.419 6.151 1.00 34.91 285 GLY A CA 1
ATOM 2203 C C . GLY A 1 285 ? 42.984 -14.056 5.479 1.00 34.91 285 GLY A C 1
ATOM 2204 O O . GLY A 1 285 ? 42.425 -13.994 4.396 1.00 34.91 285 GLY A O 1
ATOM 2205 N N . GLY A 1 286 ? 43.516 -12.979 6.080 1.00 36.12 286 GLY A N 1
ATOM 2206 C CA . GLY A 1 286 ? 43.868 -11.760 5.327 1.00 36.12 286 GLY A CA 1
ATOM 2207 C C . GLY A 1 286 ? 43.439 -10.416 5.919 1.00 36.12 286 GLY A C 1
ATOM 2208 O O . GLY A 1 286 ? 42.530 -9.765 5.426 1.00 36.12 286 GLY A O 1
ATOM 2209 N N . ARG A 1 287 ? 44.149 -9.961 6.951 1.00 47.22 287 ARG A N 1
ATOM 2210 C CA . ARG A 1 287 ? 44.198 -8.566 7.430 1.00 47.22 287 ARG A CA 1
ATOM 2211 C C . ARG A 1 287 ? 45.068 -7.752 6.446 1.00 47.22 287 ARG A C 1
ATOM 2213 O O . ARG A 1 287 ? 46.113 -8.290 6.099 1.00 47.22 287 ARG A O 1
ATOM 2220 N N . HIS A 1 288 ? 44.724 -6.504 6.088 1.00 44.75 288 HIS A N 1
ATOM 2221 C CA . HIS A 1 288 ? 45.589 -5.288 6.103 1.00 44.75 288 HIS A CA 1
ATOM 2222 C C . HIS A 1 288 ? 45.012 -4.092 5.299 1.00 44.75 288 HIS A C 1
ATOM 2224 O O . HIS A 1 288 ? 44.831 -4.162 4.094 1.00 44.75 288 HIS A O 1
ATOM 2230 N N . GLN A 1 289 ? 44.770 -3.001 6.039 1.00 45.97 289 GLN A N 1
ATOM 2231 C CA . GLN A 1 289 ? 44.983 -1.560 5.783 1.00 45.97 289 GLN A CA 1
ATOM 2232 C C . GLN A 1 289 ? 45.080 -1.004 4.342 1.00 45.97 289 GLN A C 1
ATOM 2234 O O . GLN A 1 289 ? 45.980 -1.384 3.601 1.00 45.97 289 GLN A O 1
ATOM 2239 N N . ARG A 1 290 ? 44.362 0.103 4.069 1.00 45.59 290 ARG A N 1
ATOM 2240 C CA . ARG A 1 290 ? 44.932 1.476 4.053 1.00 45.59 290 ARG A CA 1
ATOM 2241 C C . ARG A 1 290 ? 43.878 2.554 3.748 1.00 45.59 290 ARG A C 1
ATOM 2243 O O . ARG A 1 290 ? 43.118 2.466 2.796 1.00 45.59 290 ARG A O 1
ATOM 2250 N N . SER A 1 291 ? 43.911 3.585 4.579 1.00 55.94 291 SER A N 1
ATOM 2251 C CA . SER A 1 291 ? 43.405 4.945 4.389 1.00 55.94 291 SER A CA 1
ATOM 2252 C C . SER A 1 291 ? 44.133 5.679 3.261 1.00 55.94 291 SER A C 1
ATOM 2254 O O . SER A 1 291 ? 45.361 5.614 3.249 1.00 55.94 291 SER A O 1
ATOM 2256 N N . VAL A 1 292 ? 43.422 6.465 2.443 1.00 52.09 292 VAL A N 1
ATOM 2257 C CA . VAL A 1 292 ? 43.915 7.739 1.880 1.00 52.09 292 VAL A CA 1
ATOM 2258 C C . VAL A 1 292 ? 42.717 8.663 1.638 1.00 52.09 292 VAL A C 1
ATOM 2260 O O . VAL A 1 292 ? 41.833 8.345 0.847 1.00 52.09 292 VAL A O 1
ATOM 2263 N N . SER A 1 293 ? 42.711 9.791 2.342 1.00 42.59 293 SER A N 1
ATOM 2264 C CA . SER A 1 293 ? 41.956 10.996 2.003 1.00 42.59 293 SER A CA 1
ATOM 2265 C C . SER A 1 293 ? 42.768 11.821 1.008 1.00 42.59 293 SER A C 1
ATOM 2267 O O . SER A 1 293 ? 43.978 11.938 1.203 1.00 42.59 293 SER A O 1
ATOM 2269 N N . LEU A 1 294 ? 42.104 12.435 0.032 1.00 51.50 294 LEU A N 1
ATOM 2270 C CA . LEU A 1 294 ? 42.428 13.751 -0.528 1.00 51.50 294 LEU A CA 1
ATOM 2271 C C . LEU A 1 294 ? 41.114 14.405 -0.961 1.00 51.50 294 LEU A C 1
ATOM 2273 O O . LEU A 1 294 ? 40.304 13.691 -1.593 1.00 51.50 294 LEU A O 1
#

Organism: Sapajus apella (NCBI:txid9515)

Solvent-accessible surface area (backbone atoms only — not comparable to full-atom values): 18439 Å² total; per-residue (Å²): 114,68,73,57,54,53,49,54,52,50,50,58,51,49,50,50,47,54,62,47,44,53,56,25,54,50,31,45,53,51,22,52,56,29,43,56,49,21,53,50,24,48,52,50,24,52,54,23,50,52,47,32,57,52,27,51,54,52,32,69,34,84,92,33,62,85,38,67,70,41,53,51,49,29,54,50,23,52,52,46,29,55,54,25,44,53,48,24,56,50,26,46,53,49,24,52,52,39,42,53,53,22,53,52,35,47,52,51,44,52,52,52,48,67,78,37,49,70,59,54,64,71,47,43,67,59,54,53,51,50,50,54,52,49,50,53,51,50,54,51,50,51,52,49,56,49,51,52,49,52,49,53,51,52,54,50,54,51,54,51,54,52,52,51,52,50,51,54,52,50,51,54,53,50,52,56,61,73,71,50,78,93,70,85,73,81,82,87,88,81,89,91,87,87,84,89,83,89,88,82,89,85,85,85,82,85,85,85,84,86,86,82,89,79,90,86,87,86,89,89,85,92,82,89,87,90,84,88,84,90,86,68,73,70,63,55,57,56,53,55,52,58,58,60,57,62,70,74,72,76,80,80,85,79,77,87,78,84,85,87,88,90,87,86,83,92,79,92,83,88,82,90,85,88,88,84,88,83,87,89,85,89,83,88,89,85,88,81,88,82,89,81,90,131